Protein AF-A0A5S4FPX0-F1 (afdb_monomer_lite)

Radius of gyration: 24.58 Å; chains: 1; bounding box: 60×54×62 Å

Structure (mmCIF, N/CA/C/O backbone):
data_AF-A0A5S4FPX0-F1
#
_entry.id   AF-A0A5S4FPX0-F1
#
loop_
_atom_site.group_PDB
_atom_site.id
_atom_site.type_symbol
_atom_site.label_atom_id
_atom_site.label_alt_id
_atom_site.label_comp_id
_atom_site.label_asym_id
_atom_site.label_entity_id
_atom_site.label_seq_id
_atom_site.pdbx_PDB_ins_code
_atom_site.Cartn_x
_atom_site.Cartn_y
_atom_site.Cartn_z
_atom_site.occupancy
_atom_site.B_iso_or_equiv
_atom_site.auth_seq_id
_atom_site.auth_comp_id
_atom_site.auth_asym_id
_atom_site.auth_atom_id
_atom_site.pdbx_PDB_model_num
ATOM 1 N N . MET A 1 1 ? 29.415 8.755 0.330 1.00 28.98 1 MET A N 1
ATOM 2 C CA . MET A 1 1 ? 29.577 9.277 1.705 1.00 28.98 1 MET A CA 1
ATOM 3 C C . MET A 1 1 ? 28.921 10.646 1.780 1.00 28.98 1 MET A C 1
ATOM 5 O O . MET A 1 1 ? 29.508 11.614 1.312 1.00 28.98 1 MET A O 1
ATOM 9 N N . GLY A 1 2 ? 27.665 10.694 2.230 1.00 28.16 2 GLY A N 1
ATOM 10 C CA . GLY A 1 2 ? 26.934 11.941 2.477 1.00 28.16 2 GLY A CA 1
ATOM 11 C C . GLY A 1 2 ? 27.213 12.442 3.893 1.00 28.16 2 GLY A C 1
ATOM 12 O O . GLY A 1 2 ? 27.465 11.633 4.784 1.00 28.16 2 GLY A O 1
ATOM 13 N N . ARG A 1 3 ? 27.208 13.761 4.090 1.00 28.09 3 ARG A N 1
ATOM 14 C CA . ARG A 1 3 ? 27.285 14.384 5.418 1.00 28.09 3 ARG A CA 1
ATOM 15 C C . ARG A 1 3 ? 25.864 14.738 5.858 1.00 28.09 3 ARG A C 1
ATOM 17 O O . ARG A 1 3 ? 25.130 15.335 5.077 1.00 28.09 3 ARG A O 1
ATOM 24 N N . ALA A 1 4 ? 25.483 14.342 7.068 1.00 28.05 4 ALA A N 1
ATOM 25 C CA . ALA A 1 4 ? 24.224 14.739 7.691 1.00 28.05 4 ALA A CA 1
ATOM 26 C C . ALA A 1 4 ? 24.454 15.996 8.541 1.00 28.05 4 ALA A C 1
ATOM 28 O O . ALA A 1 4 ? 25.460 16.086 9.245 1.00 28.05 4 ALA A O 1
ATOM 29 N N . PHE A 1 5 ? 23.527 16.949 8.483 1.00 34.28 5 PHE A N 1
ATOM 30 C CA . PHE A 1 5 ? 23.549 18.165 9.295 1.00 34.28 5 PHE A CA 1
ATOM 31 C C . PHE A 1 5 ? 22.240 18.272 10.077 1.00 34.28 5 PHE A C 1
ATOM 33 O O . PHE A 1 5 ? 21.182 17.960 9.541 1.00 34.28 5 PHE A O 1
ATOM 40 N N . HIS A 1 6 ? 22.328 18.720 11.330 1.00 27.70 6 HIS A N 1
ATOM 41 C CA . HIS A 1 6 ? 21.179 19.032 12.177 1.00 27.70 6 HIS A CA 1
ATOM 42 C C . HIS A 1 6 ? 21.100 20.553 12.323 1.00 27.70 6 HIS A C 1
ATOM 44 O O . HIS A 1 6 ? 22.062 21.176 12.780 1.00 27.70 6 HIS A O 1
ATOM 50 N N . SER A 1 7 ? 19.981 21.164 11.938 1.00 29.06 7 SER A N 1
ATOM 51 C CA . SER A 1 7 ? 19.723 22.574 12.228 1.00 29.06 7 SER A CA 1
ATOM 52 C C . SER A 1 7 ? 19.208 22.698 13.660 1.00 29.06 7 SER A C 1
ATOM 54 O O . SER A 1 7 ? 18.078 22.323 13.959 1.00 29.06 7 SER A O 1
ATOM 56 N N . GLY A 1 8 ? 20.050 23.198 14.562 1.00 33.16 8 GLY A N 1
ATOM 57 C CA . GLY A 1 8 ? 19.663 23.464 15.942 1.00 33.16 8 GLY A CA 1
ATOM 58 C C . GLY A 1 8 ? 18.729 24.668 16.046 1.00 33.16 8 GLY A C 1
ATOM 59 O O . GLY A 1 8 ? 19.197 25.801 16.041 1.00 33.16 8 GLY A O 1
ATOM 60 N N . LEU A 1 9 ? 17.434 24.409 16.212 1.00 30.52 9 LEU A N 1
ATOM 61 C CA . LEU A 1 9 ? 16.481 25.284 16.896 1.00 30.52 9 LEU A CA 1
ATOM 62 C C . LEU A 1 9 ? 15.654 24.381 17.820 1.00 30.52 9 LEU A C 1
ATOM 64 O O . LEU A 1 9 ? 14.973 23.468 17.367 1.00 30.52 9 LEU A O 1
ATOM 68 N N . GLY A 1 10 ? 15.833 24.543 19.130 1.00 27.95 10 GLY A N 1
ATOM 69 C CA . GLY A 1 10 ? 15.379 23.572 20.124 1.00 27.95 10 GLY A CA 1
ATOM 70 C C . GLY A 1 10 ? 13.881 23.612 20.427 1.00 27.95 10 GLY A C 1
ATOM 71 O O . GLY A 1 10 ? 13.290 24.679 20.523 1.00 27.95 10 GLY A O 1
ATOM 72 N N . SER A 1 11 ? 13.309 22.447 20.739 1.00 29.47 11 SER A N 1
ATOM 73 C CA . SER A 1 11 ? 12.836 22.160 22.103 1.00 29.47 11 SER A CA 1
ATOM 74 C C . SER A 1 11 ? 12.585 20.655 22.332 1.00 29.47 11 SER A C 1
ATOM 76 O O . SER A 1 11 ? 12.018 19.952 21.507 1.00 29.47 11 SER A O 1
ATOM 78 N N . SER A 1 12 ? 13.061 20.185 23.492 1.00 30.98 12 SER A N 1
ATOM 79 C CA . SER A 1 12 ? 12.776 18.919 24.201 1.00 30.98 12 SER A CA 1
ATOM 80 C C . SER A 1 12 ? 13.052 17.549 23.541 1.00 30.98 12 SER A C 1
ATOM 82 O O . SER A 1 12 ? 12.162 16.850 23.079 1.00 30.98 12 SER A O 1
ATOM 84 N N . ARG A 1 13 ? 14.307 17.106 23.719 1.00 29.73 13 ARG A N 1
ATOM 85 C CA . ARG A 1 13 ? 14.731 15.878 24.436 1.00 29.73 13 ARG A CA 1
ATOM 86 C C . ARG A 1 13 ? 14.066 14.540 24.048 1.00 29.73 13 ARG A C 1
ATOM 88 O O . ARG A 1 13 ? 13.339 13.954 24.845 1.00 29.73 13 ARG A O 1
ATOM 95 N N . TRP A 1 14 ? 14.495 13.973 22.924 1.00 26.22 14 TRP A N 1
ATOM 96 C CA . TRP A 1 14 ? 14.498 12.522 22.700 1.00 26.22 14 TRP A CA 1
ATOM 97 C C . TRP A 1 14 ? 15.904 11.995 23.007 1.00 26.22 14 TRP A C 1
ATOM 99 O O . TRP A 1 14 ? 16.888 12.515 22.488 1.00 26.22 14 TRP A O 1
ATOM 109 N N . ARG A 1 15 ? 16.023 11.048 23.945 1.00 27.27 15 ARG A N 1
ATOM 110 C CA . ARG A 1 15 ? 17.296 10.369 24.226 1.00 27.27 15 ARG A CA 1
ATOM 111 C C . ARG A 1 15 ? 17.418 9.186 23.276 1.00 27.27 15 ARG A C 1
ATOM 113 O O . ARG A 1 15 ? 16.611 8.263 23.347 1.00 27.27 15 ARG A O 1
ATOM 120 N N . ASP A 1 16 ? 18.432 9.240 22.426 1.00 29.11 16 ASP A N 1
ATOM 121 C CA . ASP A 1 16 ? 18.828 8.165 21.527 1.00 29.11 16 ASP A CA 1
ATOM 122 C C . ASP A 1 16 ? 19.247 6.912 22.306 1.00 29.11 16 ASP A C 1
ATOM 124 O O . ASP A 1 16 ? 20.128 6.956 23.165 1.00 29.11 16 ASP A O 1
ATOM 128 N N . HIS A 1 17 ? 18.652 5.774 21.952 1.00 27.89 17 HIS A N 1
ATOM 129 C CA . HIS A 1 17 ? 19.129 4.442 22.324 1.00 27.89 17 HIS A CA 1
ATOM 130 C C . HIS A 1 17 ? 19.527 3.645 21.080 1.00 27.89 17 HIS A C 1
ATOM 132 O O . HIS A 1 17 ? 19.146 2.496 20.943 1.00 27.89 17 HIS A O 1
ATOM 138 N N . HIS A 1 18 ? 20.314 4.233 20.177 1.00 28.97 18 HIS A N 1
ATOM 139 C CA . HIS A 1 18 ? 21.130 3.477 19.221 1.00 28.97 18 HIS A CA 1
ATOM 140 C C . HIS A 1 18 ? 22.412 4.266 18.933 1.00 28.97 18 HIS A C 1
ATOM 142 O O . HIS A 1 18 ? 22.452 5.133 18.064 1.00 28.97 18 HIS A O 1
ATOM 148 N N . ALA A 1 19 ? 23.459 3.986 19.711 1.00 25.20 19 ALA A N 1
ATOM 149 C CA . ALA A 1 19 ? 24.800 4.486 19.447 1.00 25.20 19 ALA A CA 1
ATOM 150 C C . ALA A 1 19 ? 25.334 3.813 18.174 1.00 25.20 19 ALA A C 1
ATOM 152 O O . ALA A 1 19 ? 25.617 2.617 18.170 1.00 25.20 19 ALA A O 1
ATOM 153 N N . TRP A 1 20 ? 25.436 4.574 17.087 1.00 28.50 20 TRP A N 1
ATOM 154 C CA . TRP A 1 20 ? 26.247 4.187 15.937 1.00 28.50 20 TRP A CA 1
ATOM 155 C C . TRP A 1 20 ? 27.715 4.461 16.277 1.00 28.50 20 TRP A C 1
ATOM 157 O O . TRP A 1 20 ? 28.022 5.479 16.894 1.00 28.50 20 TRP A O 1
ATOM 167 N N . ASP A 1 21 ? 28.618 3.555 15.908 1.00 29.00 21 ASP A N 1
ATOM 168 C CA . ASP A 1 21 ? 30.062 3.752 16.049 1.00 29.00 21 ASP A CA 1
ATOM 169 C C . ASP A 1 21 ? 30.517 4.907 15.133 1.00 29.00 21 ASP A C 1
ATOM 171 O O . ASP A 1 21 ? 30.434 4.821 13.906 1.00 29.00 21 ASP A O 1
ATOM 175 N N . LEU A 1 22 ? 30.929 6.021 15.747 1.00 34.78 22 LEU A N 1
ATOM 176 C CA . LEU A 1 22 ? 31.367 7.259 15.088 1.00 34.78 22 LEU A CA 1
ATOM 177 C C . LEU A 1 22 ? 32.899 7.416 15.107 1.00 34.78 22 LEU A C 1
ATOM 179 O O . LEU A 1 22 ? 33.398 8.541 14.979 1.00 34.78 22 LEU A O 1
ATOM 183 N N . SER A 1 23 ? 33.654 6.325 15.277 1.00 25.73 23 SER A N 1
ATOM 184 C CA . SER A 1 23 ? 35.123 6.323 15.253 1.00 25.73 23 SER A CA 1
ATOM 185 C C . SER A 1 23 ? 35.667 6.690 13.858 1.00 25.73 23 SER A C 1
ATOM 187 O O . SER A 1 23 ? 36.027 5.867 13.026 1.00 25.73 23 SER A O 1
ATOM 189 N N . GLY A 1 24 ? 35.679 7.991 13.572 1.00 27.28 24 GLY A N 1
ATOM 190 C CA . GLY A 1 24 ? 36.113 8.565 12.296 1.00 27.28 24 GLY A CA 1
ATOM 191 C C . GLY A 1 24 ? 35.554 9.959 12.000 1.00 27.28 24 GLY A C 1
ATOM 192 O O . GLY A 1 24 ? 35.958 10.581 11.019 1.00 27.28 24 GLY A O 1
ATOM 193 N N . ILE A 1 25 ? 34.640 10.481 12.826 1.00 29.53 25 ILE A N 1
ATOM 194 C CA . ILE A 1 25 ? 34.057 11.816 12.643 1.00 29.53 25 ILE A CA 1
ATOM 195 C C . ILE A 1 25 ? 34.780 12.816 13.545 1.00 29.53 25 ILE A C 1
ATOM 197 O O . ILE A 1 25 ? 34.556 12.860 14.751 1.00 29.53 25 ILE A O 1
ATOM 201 N N . THR A 1 26 ? 35.629 13.660 12.961 1.00 25.58 26 THR A N 1
ATOM 202 C CA . THR A 1 26 ? 36.149 14.857 13.633 1.00 25.58 26 THR A CA 1
ATOM 203 C C . THR A 1 26 ? 35.068 15.947 13.635 1.00 25.58 26 THR A C 1
ATOM 205 O O . THR A 1 26 ? 34.652 16.395 12.561 1.00 25.58 26 THR A O 1
ATOM 208 N N . PRO A 1 27 ? 34.597 16.422 14.803 1.00 27.33 27 PRO A N 1
ATOM 209 C CA . PRO A 1 27 ? 33.636 17.510 14.865 1.00 27.33 27 PRO A CA 1
ATOM 210 C C . PRO A 1 27 ? 34.377 18.843 14.726 1.00 27.33 27 PRO A C 1
ATOM 212 O O . PRO A 1 27 ? 34.909 19.389 15.690 1.00 27.33 27 PRO A O 1
ATOM 215 N N . THR A 1 28 ? 34.428 19.400 13.517 1.00 32.94 28 THR A N 1
ATOM 216 C CA . THR A 1 28 ? 34.927 20.766 13.315 1.00 32.94 28 THR A CA 1
ATOM 217 C C . THR A 1 28 ? 33.789 21.764 13.518 1.00 32.94 28 THR A C 1
ATOM 219 O O . THR A 1 28 ? 32.853 21.823 12.724 1.00 32.94 28 THR A O 1
ATOM 222 N N . ARG A 1 29 ? 33.877 22.575 14.579 1.00 29.72 29 ARG A N 1
ATOM 223 C CA . ARG A 1 29 ? 32.874 23.583 14.985 1.00 29.72 29 ARG A CA 1
ATOM 224 C C . ARG A 1 29 ? 32.898 24.886 14.163 1.00 29.72 29 ARG A C 1
ATOM 226 O O . ARG A 1 29 ? 32.222 25.841 14.530 1.00 29.72 29 ARG A O 1
ATOM 233 N N . ARG A 1 30 ? 33.684 24.961 13.085 1.00 28.47 30 ARG A N 1
ATOM 234 C CA . ARG A 1 30 ? 33.777 26.142 12.214 1.00 28.47 30 ARG A CA 1
ATOM 235 C C . ARG A 1 30 ? 33.503 25.746 10.769 1.00 28.47 30 ARG A C 1
ATOM 237 O O . ARG A 1 30 ? 34.196 24.894 10.222 1.00 28.47 30 ARG A O 1
ATOM 244 N N . VAL A 1 31 ? 32.496 26.385 10.180 1.00 35.06 31 VAL A N 1
ATOM 245 C CA . VAL A 1 31 ? 32.273 26.423 8.731 1.00 35.06 31 VAL A CA 1
ATOM 246 C C . VAL A 1 31 ? 33.523 27.066 8.111 1.00 35.06 31 VAL A C 1
ATOM 248 O O . VAL A 1 31 ? 33.845 28.194 8.494 1.00 35.06 31 VAL A O 1
ATOM 251 N N . PRO A 1 32 ? 34.275 26.390 7.223 1.00 29.61 32 PRO A N 1
ATOM 252 C CA . PRO A 1 32 ? 35.298 27.074 6.445 1.00 29.61 32 PRO A CA 1
ATOM 253 C C . PRO A 1 32 ? 34.592 28.100 5.547 1.00 29.61 32 PRO A C 1
ATOM 255 O O . PRO A 1 32 ? 33.517 27.783 5.027 1.00 29.61 32 PRO A O 1
ATOM 258 N N . PRO A 1 33 ? 35.142 29.311 5.352 1.00 28.95 33 PRO A N 1
ATOM 259 C CA . PRO A 1 33 ? 34.566 30.256 4.406 1.00 28.95 33 PRO A CA 1
ATOM 260 C C . PRO A 1 33 ? 34.437 29.572 3.040 1.00 28.95 33 PRO A C 1
ATOM 262 O O . PRO A 1 33 ? 35.361 28.885 2.601 1.00 28.95 33 PRO A O 1
ATOM 265 N N . LEU A 1 34 ? 33.265 29.715 2.414 1.00 41.97 34 LEU A N 1
ATOM 266 C CA . LEU A 1 34 ? 32.966 29.212 1.074 1.00 41.97 34 LEU A CA 1
ATOM 267 C C . LEU A 1 34 ? 33.940 29.855 0.077 1.00 41.97 34 LEU A C 1
ATOM 269 O O . LEU A 1 34 ? 33.683 30.925 -0.466 1.00 41.97 34 LEU A O 1
ATOM 273 N N . GLY A 1 35 ? 35.089 29.212 -0.125 1.00 32.94 35 GLY A N 1
ATOM 274 C CA . GLY A 1 35 ? 35.969 29.491 -1.247 1.00 32.94 35 GLY A CA 1
ATOM 275 C C . GLY A 1 35 ? 35.250 29.144 -2.547 1.00 32.94 35 GLY A C 1
ATOM 276 O O . GLY A 1 35 ? 34.456 28.204 -2.581 1.00 32.94 35 GLY A O 1
ATOM 277 N N . GLN A 1 36 ? 35.523 29.922 -3.594 1.00 33.03 36 GLN A N 1
ATOM 278 C CA . GLN A 1 36 ? 35.038 29.743 -4.964 1.00 33.03 36 GLN A CA 1
ATOM 279 C C . GLN A 1 36 ? 35.368 28.344 -5.510 1.00 33.03 36 GLN A C 1
ATOM 281 O O . GLN A 1 36 ? 36.321 28.143 -6.255 1.00 33.03 36 GLN A O 1
ATOM 286 N N . HIS A 1 37 ? 34.551 27.363 -5.158 1.00 35.75 37 HIS A N 1
ATOM 287 C CA . HIS A 1 37 ? 34.430 26.112 -5.877 1.00 35.75 37 HIS A CA 1
ATOM 288 C C . HIS A 1 37 ? 32.943 25.877 -6.119 1.00 35.75 37 HIS A C 1
ATOM 290 O O . HIS A 1 37 ? 32.159 25.752 -5.179 1.00 35.75 37 HIS A O 1
ATOM 296 N N . ASP A 1 38 ? 32.581 25.868 -7.399 1.00 36.84 38 ASP A N 1
ATOM 297 C CA . ASP A 1 38 ? 31.234 25.749 -7.962 1.00 36.84 38 ASP A CA 1
ATOM 298 C C . ASP A 1 38 ? 30.659 24.329 -7.751 1.00 36.84 38 ASP A C 1
ATOM 300 O O . ASP A 1 38 ? 30.342 23.599 -8.688 1.00 36.84 38 ASP A O 1
ATOM 304 N N . TYR A 1 39 ? 30.592 23.872 -6.498 1.00 42.75 39 TYR A N 1
ATOM 305 C CA . TYR A 1 39 ? 29.938 22.616 -6.149 1.00 42.75 39 TYR A CA 1
ATOM 306 C C . TYR A 1 39 ? 28.427 22.853 -6.092 1.00 42.75 39 TYR A C 1
ATOM 308 O O . TYR A 1 39 ? 27.882 23.274 -5.069 1.00 42.75 39 TYR A O 1
ATOM 316 N N . ARG A 1 40 ? 27.732 22.566 -7.197 1.00 54.41 40 ARG A N 1
ATOM 317 C CA . ARG A 1 40 ? 26.267 22.476 -7.221 1.00 54.41 40 ARG A CA 1
ATOM 318 C C . ARG A 1 40 ? 25.830 21.227 -6.453 1.00 54.41 40 ARG A C 1
ATOM 320 O O . ARG A 1 40 ? 25.758 20.141 -7.014 1.00 54.41 40 ARG A O 1
ATOM 327 N N . TYR A 1 41 ? 25.574 21.368 -5.157 1.00 58.34 41 TYR A N 1
ATOM 328 C CA . TYR A 1 41 ? 24.933 20.313 -4.373 1.00 58.34 41 TYR A CA 1
ATOM 329 C C . TYR A 1 41 ? 23.435 20.277 -4.669 1.00 58.34 41 TYR A C 1
ATOM 331 O O . TYR A 1 41 ? 22.791 21.323 -4.741 1.00 58.34 41 TYR A O 1
ATOM 339 N N . CYS A 1 42 ? 22.870 19.076 -4.774 1.00 63.84 42 CYS A N 1
ATOM 3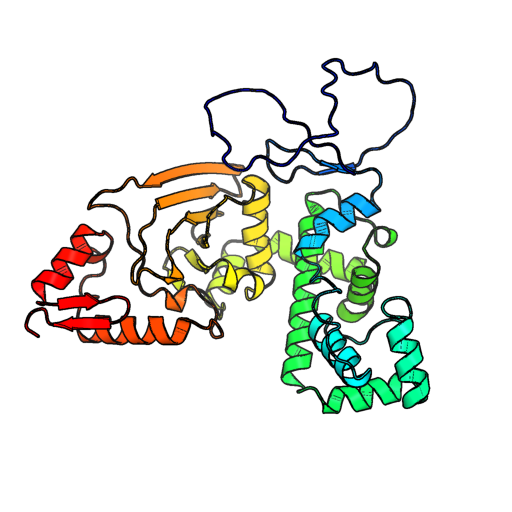40 C CA . CYS A 1 42 ? 21.440 18.894 -5.019 1.00 63.84 42 CYS A CA 1
ATOM 341 C C . CYS A 1 42 ? 20.753 18.500 -3.700 1.00 63.84 42 CYS A C 1
ATOM 343 O O . CYS A 1 42 ? 20.911 17.354 -3.273 1.00 63.84 42 CYS A O 1
ATOM 345 N N . PRO A 1 43 ? 20.053 19.415 -3.002 1.00 67.69 43 PRO A N 1
ATOM 346 C CA . PRO A 1 43 ? 19.470 19.127 -1.695 1.00 67.69 43 PRO A CA 1
ATOM 347 C C . PRO A 1 43 ? 18.192 18.283 -1.800 1.00 67.69 43 PRO A C 1
ATOM 349 O O . PRO A 1 43 ? 17.406 18.433 -2.734 1.00 67.69 43 PRO A O 1
ATOM 352 N N . VAL A 1 44 ? 17.955 17.427 -0.805 1.00 65.25 44 VAL A N 1
ATOM 353 C CA . VAL A 1 44 ? 16.686 16.711 -0.588 1.00 65.25 44 VAL A CA 1
ATOM 354 C C . VAL A 1 44 ? 16.329 16.798 0.886 1.00 65.25 44 VAL A C 1
ATOM 356 O O . VAL A 1 44 ? 17.135 16.417 1.732 1.00 65.25 44 VAL A O 1
ATOM 359 N N . SER A 1 45 ? 15.114 17.240 1.197 1.00 64.44 45 SER A N 1
ATOM 360 C CA . SER A 1 45 ? 14.589 17.229 2.563 1.00 64.44 45 SER A CA 1
ATOM 361 C C . SER A 1 45 ? 13.560 16.099 2.708 1.00 64.44 45 SER A C 1
ATOM 363 O O . SER A 1 45 ? 12.467 16.194 2.147 1.00 64.44 45 SER A O 1
ATOM 365 N N . PRO A 1 46 ? 13.900 14.972 3.366 1.00 58.72 46 PRO A N 1
ATOM 366 C CA . PRO A 1 46 ? 12.957 13.874 3.605 1.00 58.72 46 PRO A CA 1
ATOM 367 C C . PRO A 1 46 ? 11.929 14.198 4.704 1.00 58.72 46 PRO A C 1
ATOM 369 O O . PRO A 1 46 ? 10.892 13.542 4.779 1.00 58.72 46 PRO A O 1
ATOM 372 N N . CYS A 1 47 ? 12.247 15.158 5.573 1.00 54.66 47 CYS A N 1
ATOM 373 C CA . CYS A 1 47 ? 11.417 15.690 6.645 1.00 54.66 47 CYS A CA 1
ATOM 374 C C . CYS A 1 47 ? 11.928 17.100 7.007 1.00 54.66 47 CYS A C 1
ATOM 376 O O . CYS A 1 47 ? 13.096 17.392 6.728 1.00 54.66 47 CYS A O 1
ATOM 378 N N . PRO A 1 48 ? 11.105 17.956 7.644 1.00 58.34 48 PRO A N 1
ATOM 379 C CA . PRO A 1 48 ? 11.432 19.369 7.876 1.00 58.34 48 PRO A CA 1
ATOM 380 C C . PRO A 1 48 ? 12.777 19.643 8.572 1.00 58.34 48 PRO A C 1
ATOM 382 O O . PRO A 1 48 ? 13.345 20.716 8.397 1.00 58.34 48 PRO A O 1
ATOM 385 N N . GLU A 1 49 ? 13.302 18.683 9.336 1.00 60.72 49 GLU A N 1
ATOM 386 C CA . GLU A 1 49 ? 14.500 18.850 10.172 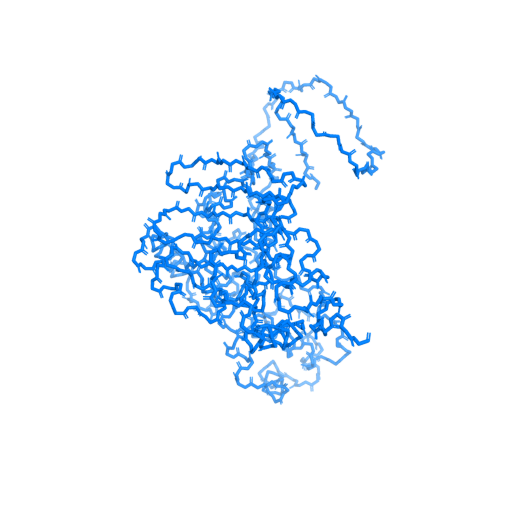1.00 60.72 49 GLU A CA 1
ATOM 387 C C . GLU A 1 49 ? 15.783 18.263 9.562 1.00 60.72 49 GLU A C 1
ATOM 389 O O . GLU A 1 49 ? 16.868 18.424 10.122 1.00 60.72 49 GLU A O 1
ATOM 394 N N . VAL A 1 50 ? 15.688 17.583 8.414 1.00 68.81 50 VAL A N 1
ATOM 395 C CA . VAL A 1 50 ? 16.830 16.920 7.770 1.00 68.81 50 VAL A CA 1
ATOM 396 C C . VAL A 1 50 ? 16.970 17.406 6.332 1.00 68.81 50 VAL A C 1
ATOM 398 O O . VAL A 1 50 ? 15.999 17.470 5.578 1.00 68.81 50 VAL A O 1
ATOM 401 N N . ILE A 1 51 ? 18.207 17.710 5.929 1.00 74.19 51 ILE A N 1
ATOM 402 C CA . ILE A 1 51 ? 18.576 17.992 4.538 1.00 74.19 51 ILE A CA 1
ATOM 403 C C . ILE A 1 51 ? 19.752 17.091 4.161 1.00 74.19 51 ILE A C 1
ATOM 405 O O . ILE A 1 51 ? 20.820 17.143 4.772 1.00 74.19 51 ILE A O 1
ATOM 409 N N . TYR A 1 52 ? 19.566 16.276 3.127 1.00 76.19 52 TYR A N 1
ATOM 410 C CA . TYR A 1 52 ? 20.639 15.536 2.476 1.00 76.19 52 TYR A CA 1
ATOM 411 C C . TYR A 1 52 ? 21.211 16.354 1.323 1.00 76.19 52 TYR A C 1
ATOM 413 O O . TYR A 1 52 ? 20.463 16.867 0.494 1.00 76.19 52 TYR A O 1
ATOM 421 N N . LEU A 1 53 ? 22.539 16.433 1.249 1.00 79.44 53 LEU A N 1
ATOM 422 C CA . LEU A 1 53 ? 23.263 17.045 0.136 1.00 79.44 53 LEU A CA 1
ATOM 423 C C . LEU A 1 53 ? 23.927 15.953 -0.703 1.00 79.44 53 LEU A C 1
ATOM 425 O O . LEU A 1 53 ? 24.722 15.159 -0.189 1.00 79.44 53 LEU A O 1
ATOM 429 N N . PHE A 1 54 ? 23.609 15.923 -1.995 1.00 80.12 54 PHE A N 1
ATOM 430 C CA . PHE A 1 54 ? 24.181 14.974 -2.947 1.00 80.12 54 PHE A CA 1
ATOM 431 C C . PHE A 1 54 ? 25.259 15.630 -3.804 1.00 80.12 54 PHE A C 1
ATOM 433 O O . PHE A 1 54 ? 25.180 16.819 -4.108 1.00 80.12 54 PHE A O 1
ATOM 440 N N . LYS A 1 55 ? 26.273 14.834 -4.168 1.00 78.00 55 LYS A N 1
ATOM 441 C CA . LYS A 1 55 ? 27.414 15.272 -4.987 1.00 78.00 55 LYS A CA 1
ATOM 442 C C . LYS A 1 55 ? 27.028 15.570 -6.436 1.00 78.00 55 LYS A C 1
ATOM 444 O O . LYS A 1 55 ? 27.659 16.411 -7.059 1.00 78.00 55 LYS A O 1
ATOM 449 N N . ASP A 1 56 ? 26.034 14.854 -6.949 1.00 79.81 56 ASP A N 1
ATOM 450 C CA . ASP A 1 56 ? 25.529 14.959 -8.311 1.00 79.81 56 ASP A CA 1
ATOM 451 C C . ASP A 1 56 ? 24.052 14.522 -8.362 1.00 79.81 56 ASP A C 1
ATOM 453 O O . ASP A 1 56 ? 23.517 13.924 -7.415 1.00 79.81 56 ASP A O 1
ATOM 457 N N . ASP A 1 57 ? 23.384 14.833 -9.476 1.00 76.75 57 ASP A N 1
ATOM 458 C CA . ASP A 1 57 ? 21.972 14.509 -9.697 1.00 76.75 57 ASP A CA 1
ATOM 459 C C . ASP A 1 57 ? 21.707 13.002 -9.779 1.00 76.75 57 ASP A C 1
ATOM 461 O O . ASP A 1 57 ? 20.612 12.560 -9.421 1.00 76.75 57 ASP A O 1
ATOM 465 N N . GLN A 1 58 ? 22.692 12.197 -10.190 1.00 77.94 58 GLN A N 1
ATOM 466 C CA . GLN A 1 58 ? 22.542 10.745 -10.267 1.00 77.94 58 GLN A CA 1
ATOM 467 C C . GLN A 1 58 ? 22.446 10.144 -8.862 1.00 77.94 58 GLN A C 1
ATOM 469 O O . GLN A 1 58 ? 21.529 9.376 -8.585 1.00 77.94 58 GLN A O 1
ATOM 474 N N . ALA A 1 59 ? 23.329 10.549 -7.947 1.00 78.62 59 ALA A N 1
ATOM 475 C CA . ALA A 1 59 ? 23.342 10.106 -6.560 1.00 78.62 59 ALA A CA 1
ATOM 476 C C . ALA A 1 59 ? 22.075 10.541 -5.812 1.00 78.62 59 ALA A C 1
ATOM 478 O O . ALA A 1 59 ? 21.527 9.768 -5.021 1.00 78.62 59 ALA A O 1
ATOM 479 N N . ARG A 1 60 ? 21.584 11.760 -6.083 1.00 82.12 60 ARG A N 1
ATOM 480 C CA . ARG A 1 60 ? 20.298 12.243 -5.559 1.00 82.12 60 ARG A CA 1
ATOM 481 C C . ARG A 1 60 ? 19.149 11.356 -6.030 1.00 82.12 60 ARG A C 1
ATOM 483 O O . ARG A 1 60 ? 18.362 10.863 -5.222 1.00 82.12 60 ARG A O 1
ATOM 490 N N . THR A 1 61 ? 19.058 11.165 -7.339 1.00 79.12 61 THR A N 1
ATOM 491 C CA . THR A 1 61 ? 17.979 10.421 -7.991 1.00 79.12 61 THR A CA 1
ATOM 492 C C . THR A 1 61 ? 17.990 8.951 -7.555 1.00 79.12 61 THR A C 1
ATOM 494 O O . THR A 1 61 ? 16.954 8.394 -7.190 1.00 79.12 61 THR A O 1
ATOM 497 N N . ASP A 1 62 ? 19.171 8.338 -7.462 1.00 80.19 62 ASP A N 1
ATOM 498 C CA . ASP A 1 62 ? 19.352 6.982 -6.938 1.00 80.19 62 ASP A CA 1
ATOM 499 C C . ASP A 1 62 ? 18.864 6.848 -5.487 1.00 80.19 62 ASP A C 1
ATOM 501 O O . ASP A 1 62 ? 18.221 5.851 -5.145 1.00 80.19 62 ASP A O 1
ATOM 505 N N . PHE A 1 63 ? 19.124 7.846 -4.634 1.00 80.12 63 PHE A N 1
ATOM 506 C CA . PHE A 1 63 ? 18.653 7.858 -3.250 1.00 80.12 63 PHE A CA 1
ATOM 507 C C . PHE A 1 63 ? 17.126 7.960 -3.156 1.00 80.12 63 PHE A C 1
ATOM 509 O O . PHE A 1 63 ? 16.504 7.136 -2.481 1.00 80.12 63 PHE A O 1
ATOM 516 N N . ILE A 1 64 ? 16.514 8.919 -3.863 1.00 77.62 64 ILE A N 1
ATOM 517 C CA . ILE A 1 64 ? 15.055 9.134 -3.868 1.00 77.62 64 ILE A CA 1
ATOM 518 C C . ILE A 1 64 ? 14.329 7.871 -4.345 1.00 77.62 64 ILE A C 1
ATOM 520 O O . ILE A 1 64 ? 13.331 7.437 -3.760 1.00 77.62 64 ILE A O 1
ATOM 524 N N . HIS A 1 65 ? 14.857 7.232 -5.388 1.00 77.88 65 HIS A N 1
ATOM 525 C CA . HIS A 1 65 ? 14.243 6.052 -5.980 1.00 77.88 65 HIS A CA 1
ATOM 526 C C . HIS A 1 65 ? 14.569 4.746 -5.276 1.00 77.88 65 HIS A C 1
ATOM 528 O O . HIS A 1 65 ? 13.931 3.737 -5.586 1.00 77.88 65 HIS A O 1
ATOM 534 N N . ARG A 1 66 ? 15.507 4.727 -4.322 1.00 76.56 66 ARG A N 1
ATOM 535 C CA . ARG A 1 66 ? 15.906 3.498 -3.626 1.00 76.56 66 ARG A CA 1
ATOM 536 C C . ARG A 1 66 ? 14.713 2.772 -3.010 1.00 76.56 66 ARG A C 1
ATOM 538 O O . ARG A 1 66 ? 14.625 1.561 -3.134 1.00 76.56 66 ARG A O 1
ATOM 545 N N . LYS A 1 67 ? 13.751 3.499 -2.432 1.00 67.62 67 LYS A N 1
ATOM 546 C CA . LYS A 1 67 ? 12.528 2.908 -1.854 1.00 67.62 67 LYS A CA 1
ATOM 547 C C . LYS A 1 67 ? 11.640 2.211 -2.898 1.00 67.62 67 LYS A C 1
ATOM 549 O O . LYS A 1 67 ? 10.965 1.239 -2.581 1.00 67.62 67 LYS A O 1
ATOM 554 N N . TYR A 1 68 ? 11.646 2.695 -4.138 1.00 66.62 68 TYR A N 1
ATOM 555 C CA . TYR A 1 68 ? 10.863 2.150 -5.258 1.00 66.62 68 TYR A CA 1
ATOM 556 C C . TYR A 1 68 ? 11.683 1.186 -6.136 1.00 66.62 68 TYR A C 1
ATOM 558 O O . TYR A 1 68 ? 11.179 0.565 -7.082 1.00 66.62 68 TYR A O 1
ATOM 566 N N . ARG A 1 69 ? 12.965 1.020 -5.804 1.00 66.06 69 ARG A N 1
ATOM 567 C CA . ARG A 1 69 ? 13.850 -0.010 -6.324 1.00 66.06 69 ARG A CA 1
ATOM 568 C C . ARG A 1 69 ? 13.744 -1.208 -5.386 1.00 66.06 69 ARG A C 1
ATOM 570 O O . ARG A 1 69 ? 14.255 -1.181 -4.276 1.00 66.06 69 ARG A O 1
ATOM 577 N N . LYS A 1 70 ? 13.100 -2.288 -5.832 1.00 57.66 70 LYS A N 1
ATOM 578 C CA . LYS A 1 70 ? 13.395 -3.582 -5.211 1.00 57.66 70 LYS A CA 1
ATOM 579 C C . LYS A 1 70 ? 14.856 -3.904 -5.519 1.00 57.66 70 LYS A C 1
ATOM 581 O O . LYS A 1 70 ? 15.260 -3.830 -6.682 1.00 57.66 70 LYS A O 1
ATOM 586 N N . ASP A 1 71 ? 15.635 -4.146 -4.470 1.00 48.56 71 ASP A N 1
ATOM 587 C CA . ASP A 1 71 ? 17.071 -4.378 -4.574 1.00 48.56 71 ASP A CA 1
ATOM 588 C C . ASP A 1 71 ? 17.349 -5.575 -5.493 1.00 48.56 71 ASP A C 1
ATOM 590 O O . ASP A 1 71 ? 16.804 -6.662 -5.319 1.00 48.56 71 ASP A O 1
ATOM 594 N N . LEU A 1 72 ? 18.211 -5.354 -6.488 1.00 49.78 72 LEU A N 1
ATOM 595 C CA . LEU A 1 72 ? 18.634 -6.337 -7.498 1.00 49.78 72 LEU A CA 1
ATOM 596 C C . LEU A 1 72 ? 19.412 -7.527 -6.906 1.00 49.78 72 LEU A C 1
ATOM 598 O O . LEU A 1 72 ? 19.719 -8.474 -7.633 1.00 49.78 72 LEU A O 1
ATOM 602 N N . SER A 1 73 ? 19.793 -7.429 -5.631 1.00 43.81 73 SER A N 1
ATOM 603 C CA . SER A 1 73 ? 20.723 -8.310 -4.928 1.00 43.81 73 SER A CA 1
ATOM 604 C C . SER A 1 73 ? 20.046 -9.461 -4.184 1.00 43.81 73 SER A C 1
ATOM 606 O O . SER A 1 73 ? 20.688 -10.482 -3.967 1.00 43.81 73 SER A O 1
ATOM 608 N N . ALA A 1 74 ? 18.767 -9.343 -3.813 1.00 43.62 74 ALA A N 1
ATOM 609 C CA . ALA A 1 74 ? 18.112 -10.338 -2.954 1.00 43.62 74 ALA A CA 1
ATOM 610 C C . ALA A 1 74 ? 17.621 -11.598 -3.697 1.00 43.62 74 ALA A C 1
ATOM 612 O O . ALA A 1 74 ? 17.273 -12.586 -3.059 1.00 43.62 74 ALA A O 1
ATOM 613 N N . GLU A 1 75 ? 17.592 -11.584 -5.031 1.00 49.66 75 GLU A N 1
ATOM 614 C CA . GLU A 1 75 ? 16.907 -12.610 -5.838 1.00 49.66 75 GLU A CA 1
ATOM 615 C C . GLU A 1 75 ? 17.848 -13.467 -6.698 1.00 49.66 75 GLU A C 1
ATOM 617 O O . GLU A 1 75 ? 17.396 -14.331 -7.445 1.00 49.66 75 GLU A O 1
ATOM 622 N N . ASP A 1 76 ? 19.164 -13.272 -6.587 1.00 52.78 76 ASP A N 1
ATOM 623 C CA . ASP A 1 76 ? 20.163 -14.005 -7.379 1.00 52.78 76 ASP A CA 1
ATOM 624 C C . ASP A 1 76 ? 20.582 -15.340 -6.723 1.00 52.78 76 ASP A C 1
ATOM 626 O O . ASP A 1 76 ? 21.742 -15.731 -6.771 1.00 52.78 76 ASP A O 1
ATOM 630 N N . GLN A 1 77 ? 19.642 -16.034 -6.067 1.00 51.81 77 GLN A N 1
ATOM 631 C CA . GLN A 1 77 ? 19.911 -17.300 -5.358 1.00 51.81 77 GLN A CA 1
ATOM 632 C C . GLN A 1 77 ? 19.711 -18.557 -6.225 1.00 51.81 77 GLN A C 1
ATOM 634 O O . GLN A 1 77 ? 19.972 -19.670 -5.774 1.00 51.81 77 GLN A O 1
ATOM 639 N N . GLY A 1 78 ? 19.238 -18.413 -7.467 1.00 56.22 78 GLY A N 1
ATOM 640 C CA . GLY A 1 78 ? 19.113 -19.539 -8.394 1.00 56.22 78 GLY A CA 1
ATOM 641 C C . GLY A 1 78 ? 20.465 -19.911 -9.001 1.00 56.22 78 GLY A C 1
ATOM 642 O O . GLY A 1 78 ? 21.113 -19.057 -9.597 1.00 56.22 78 GLY A O 1
ATOM 643 N N . VAL A 1 79 ? 20.873 -21.179 -8.904 1.00 67.12 79 VAL A N 1
ATOM 644 C CA . VAL A 1 79 ? 22.094 -21.679 -9.572 1.00 67.12 79 VAL A CA 1
ATOM 645 C C . VAL A 1 79 ? 21.909 -21.719 -11.100 1.00 67.12 79 VAL A C 1
ATOM 647 O O . VAL A 1 79 ? 22.850 -21.475 -11.849 1.00 67.12 79 VAL A O 1
ATOM 650 N N . ASP A 1 80 ? 20.681 -21.963 -11.572 1.00 88.12 80 ASP A N 1
ATOM 651 C CA . ASP A 1 80 ? 20.344 -22.071 -12.997 1.00 88.12 80 ASP A CA 1
ATOM 652 C C . ASP A 1 80 ? 20.054 -20.695 -13.650 1.00 88.12 80 ASP A C 1
ATOM 654 O O . ASP A 1 80 ? 19.152 -19.974 -13.194 1.00 88.12 80 ASP A O 1
ATOM 658 N N . PRO A 1 81 ? 20.745 -20.333 -14.756 1.00 90.50 81 PRO A N 1
ATOM 659 C CA . PRO A 1 81 ? 20.461 -19.136 -15.548 1.00 90.50 81 PRO A CA 1
ATOM 660 C C . PRO A 1 81 ? 18.986 -18.959 -15.939 1.00 90.50 81 PRO A C 1
ATOM 662 O O . PRO A 1 81 ? 18.498 -17.825 -15.964 1.00 90.50 81 PRO A O 1
ATOM 665 N N . LEU A 1 82 ? 18.249 -20.041 -16.219 1.00 92.12 82 LEU A N 1
ATOM 666 C CA . LEU A 1 82 ? 16.844 -19.932 -16.624 1.00 92.12 82 LEU A CA 1
ATOM 667 C C . LEU A 1 82 ? 15.945 -19.472 -15.467 1.00 92.12 82 LEU A C 1
ATOM 669 O O . LEU A 1 82 ? 15.112 -18.579 -15.644 1.00 92.12 82 LEU A O 1
ATOM 673 N N . HIS A 1 83 ? 16.158 -20.013 -14.266 1.00 90.56 83 HIS A N 1
ATOM 674 C CA . HIS A 1 83 ? 15.458 -19.583 -13.052 1.00 90.56 83 HIS A CA 1
ATOM 675 C C . HIS A 1 83 ? 15.811 -18.140 -12.668 1.00 90.56 83 HIS A C 1
ATOM 677 O O . HIS A 1 83 ? 14.925 -17.366 -12.300 1.00 90.56 83 HIS A O 1
ATOM 683 N N . ARG A 1 84 ? 17.079 -17.734 -12.826 1.00 90.06 84 ARG A N 1
ATOM 684 C CA . ARG A 1 84 ? 17.507 -16.337 -12.622 1.00 90.06 84 ARG A CA 1
ATOM 685 C C . ARG A 1 84 ? 16.803 -15.381 -13.591 1.00 90.06 84 ARG A C 1
ATOM 687 O O . ARG A 1 84 ? 16.357 -14.306 -13.184 1.00 90.06 84 ARG A O 1
ATOM 694 N N . LEU A 1 85 ? 16.642 -15.776 -14.859 1.00 92.88 85 LEU A N 1
ATOM 695 C CA . LEU A 1 85 ? 15.872 -15.011 -15.846 1.00 92.88 85 LEU A CA 1
ATOM 696 C C . LEU A 1 85 ? 14.390 -14.913 -15.459 1.00 92.88 85 LEU A C 1
ATOM 698 O O . LEU A 1 85 ? 13.819 -13.822 -15.503 1.00 92.88 85 LEU A O 1
ATOM 702 N N . ALA A 1 86 ? 13.780 -16.028 -15.052 1.00 92.25 86 ALA A N 1
ATOM 703 C CA . ALA A 1 86 ? 12.390 -16.068 -14.610 1.00 92.25 86 ALA A CA 1
ATOM 704 C C . ALA A 1 86 ? 12.150 -15.164 -13.385 1.00 92.25 86 ALA A C 1
ATOM 706 O O . ALA A 1 86 ? 11.212 -14.363 -13.385 1.00 92.25 86 ALA A O 1
ATOM 707 N N . SER A 1 87 ? 13.049 -15.202 -12.395 1.00 90.44 87 SER A N 1
ATOM 708 C CA . SER A 1 87 ? 13.013 -14.314 -11.226 1.00 90.44 87 SER A CA 1
ATOM 709 C C . SER A 1 87 ? 13.128 -12.843 -11.628 1.00 90.44 87 SER A C 1
ATOM 711 O O . SER A 1 87 ? 12.303 -12.022 -11.229 1.00 90.44 87 SER A O 1
ATOM 713 N N . HIS A 1 88 ? 14.077 -12.500 -12.508 1.00 91.38 88 HIS A N 1
ATOM 714 C CA . HIS A 1 88 ? 14.194 -11.134 -13.025 1.00 91.38 88 HIS A CA 1
ATOM 715 C C . HIS A 1 88 ? 12.892 -10.667 -13.694 1.00 91.38 88 HIS A C 1
ATOM 717 O O . HIS A 1 88 ? 12.439 -9.543 -13.472 1.00 91.38 88 HIS A O 1
ATOM 723 N N . MET A 1 89 ? 12.260 -11.528 -14.494 1.00 93.06 89 MET A N 1
ATOM 724 C CA . MET A 1 89 ? 10.997 -11.215 -15.159 1.00 93.06 89 MET A CA 1
ATOM 725 C C . MET A 1 89 ? 9.835 -11.022 -14.173 1.00 93.06 89 MET A C 1
ATOM 727 O O . MET A 1 89 ? 8.991 -10.159 -14.420 1.00 93.06 89 MET A O 1
ATOM 731 N N . LEU A 1 90 ? 9.799 -11.748 -13.052 1.00 91.94 90 LEU A N 1
ATOM 732 C CA . LEU A 1 90 ? 8.814 -11.542 -11.980 1.00 91.94 90 LEU A CA 1
ATOM 733 C C . LEU A 1 90 ? 9.042 -10.244 -11.193 1.00 91.94 90 LEU A C 1
ATOM 735 O O . LEU A 1 90 ? 8.089 -9.645 -10.690 1.00 91.94 90 LEU A O 1
ATOM 739 N N . THR A 1 91 ? 10.278 -9.764 -11.139 1.00 89.31 91 THR A N 1
ATOM 740 C CA . THR A 1 91 ? 10.625 -8.548 -10.391 1.00 89.31 91 THR A CA 1
ATOM 741 C C . THR A 1 91 ? 10.481 -7.287 -11.218 1.00 89.31 91 THR A C 1
ATOM 743 O O . THR A 1 91 ? 9.921 -6.291 -10.749 1.00 89.31 91 THR A O 1
ATOM 746 N N . PHE A 1 92 ? 10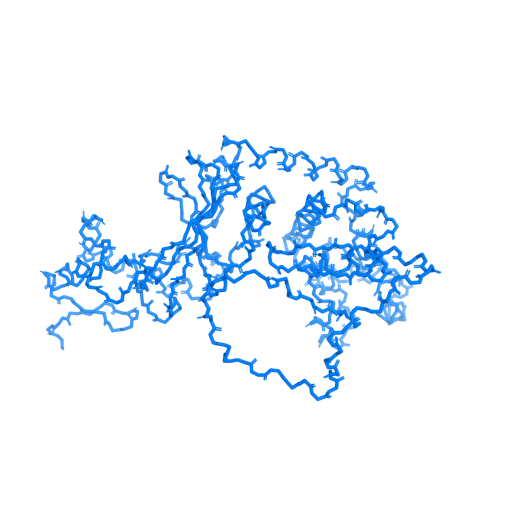.918 -7.332 -12.475 1.00 91.00 92 PHE A N 1
ATOM 747 C CA . PHE A 1 92 ? 10.831 -6.201 -13.392 1.00 91.00 92 PHE A CA 1
ATOM 748 C C . PHE A 1 92 ? 9.575 -6.232 -14.256 1.00 91.00 92 PHE A C 1
ATOM 750 O O . PHE A 1 92 ? 9.239 -5.218 -14.851 1.00 91.00 92 PHE A O 1
ATOM 757 N N . GLY A 1 93 ? 8.852 -7.349 -14.363 1.00 93.31 93 GLY A N 1
ATOM 758 C CA . GLY A 1 93 ? 7.688 -7.450 -15.254 1.00 93.31 93 GLY A CA 1
ATOM 759 C C . GLY A 1 93 ? 8.038 -7.315 -16.744 1.00 93.31 93 GLY A C 1
ATOM 760 O O . GLY A 1 93 ? 7.174 -7.007 -17.574 1.00 93.31 93 GLY A O 1
ATOM 761 N N . ARG A 1 94 ? 9.321 -7.494 -17.075 1.00 93.81 94 ARG A N 1
ATOM 762 C CA . ARG A 1 94 ? 9.917 -7.457 -18.414 1.00 93.81 94 ARG A CA 1
ATOM 763 C C . ARG A 1 94 ? 11.242 -8.241 -18.413 1.00 93.81 94 ARG A C 1
ATOM 765 O O . ARG A 1 94 ? 11.819 -8.426 -17.344 1.00 93.81 94 ARG A O 1
ATOM 772 N N . PRO A 1 95 ? 11.749 -8.661 -19.580 1.00 92.50 95 PRO A N 1
ATOM 773 C CA . PRO A 1 95 ? 13.100 -9.209 -19.694 1.00 92.50 95 PRO A CA 1
ATOM 774 C C . PRO A 1 95 ? 14.195 -8.173 -19.356 1.00 92.50 95 PRO A C 1
ATOM 776 O O . PRO A 1 95 ? 13.961 -6.964 -19.522 1.00 92.50 95 PRO A O 1
ATOM 779 N N . PRO A 1 96 ? 15.390 -8.631 -18.933 1.00 92.00 96 PRO A N 1
ATOM 780 C CA . PRO A 1 96 ? 16.538 -7.761 -18.704 1.00 92.00 96 PRO A CA 1
ATOM 781 C C . PRO A 1 96 ? 17.052 -7.172 -20.019 1.00 92.00 96 PRO A C 1
ATOM 783 O O . PRO A 1 96 ? 17.001 -7.805 -21.076 1.00 92.00 96 PRO A O 1
ATOM 786 N N . ARG A 1 97 ? 17.603 -5.963 -19.949 1.00 89.00 97 ARG A N 1
ATOM 787 C CA . ARG A 1 97 ? 18.452 -5.409 -21.003 1.00 89.00 97 ARG A CA 1
ATOM 788 C C . ARG A 1 97 ? 19.869 -5.968 -20.909 1.00 89.00 97 ARG A C 1
ATOM 790 O O . ARG A 1 97 ? 20.317 -6.271 -19.803 1.00 89.00 97 ARG A O 1
ATOM 797 N N . PRO A 1 98 ? 20.622 -5.979 -22.024 1.00 85.38 98 PRO A N 1
ATOM 798 C CA . PRO A 1 98 ? 22.017 -6.411 -22.013 1.00 85.38 98 PRO A CA 1
ATOM 799 C C . PRO A 1 98 ? 22.882 -5.700 -20.967 1.00 85.38 98 PRO A C 1
ATOM 801 O O . PRO A 1 98 ? 23.688 -6.330 -20.296 1.00 85.38 98 PRO A O 1
ATOM 804 N N . SER A 1 99 ? 22.650 -4.402 -20.759 1.00 84.56 99 SER A N 1
ATOM 805 C CA . SER A 1 99 ? 23.387 -3.595 -19.783 1.00 84.56 99 SER A CA 1
ATOM 806 C C . SER A 1 99 ? 23.026 -3.871 -18.316 1.00 84.56 99 SER A C 1
ATOM 808 O O . SER A 1 99 ? 23.711 -3.372 -17.434 1.00 84.56 99 SER A O 1
ATOM 810 N N . GLU A 1 100 ? 21.918 -4.561 -18.025 1.00 86.69 100 GLU A N 1
ATOM 811 C CA . GLU A 1 100 ? 21.443 -4.763 -16.644 1.00 86.69 100 GLU A CA 1
ATOM 812 C C . GLU A 1 100 ? 22.048 -6.008 -15.986 1.00 86.69 100 GLU A C 1
ATOM 814 O O . GLU A 1 100 ? 22.274 -6.008 -14.777 1.00 86.69 100 GLU A O 1
ATOM 819 N N . LYS A 1 101 ? 22.273 -7.073 -16.762 1.00 87.31 101 LYS A N 1
ATOM 820 C CA . LYS A 1 101 ? 22.758 -8.372 -16.275 1.00 87.31 101 LYS A CA 1
ATOM 821 C C . LYS A 1 101 ? 23.676 -9.027 -17.332 1.00 87.31 101 LYS A C 1
ATOM 823 O O . LYS A 1 101 ? 23.257 -10.001 -17.961 1.00 87.31 101 LYS A O 1
ATOM 828 N N . PRO A 1 102 ? 24.894 -8.497 -17.560 1.00 88.31 102 PRO A N 1
ATOM 829 C CA . PRO A 1 102 ? 25.799 -9.000 -18.598 1.00 88.31 102 PRO A CA 1
ATOM 830 C C . PRO A 1 102 ? 26.209 -10.463 -18.369 1.00 88.31 102 PRO A C 1
ATOM 832 O O . PRO A 1 102 ? 26.173 -11.250 -19.310 1.00 88.31 102 PRO A O 1
ATOM 835 N N . ASP A 1 103 ? 26.484 -10.860 -17.124 1.00 89.19 103 ASP A N 1
ATOM 836 C CA . ASP A 1 103 ? 26.892 -12.238 -16.807 1.00 89.19 103 ASP A CA 1
ATOM 837 C C . ASP A 1 103 ? 25.765 -13.243 -17.070 1.00 89.19 103 ASP A C 1
ATOM 839 O O . ASP A 1 103 ? 25.968 -14.276 -17.702 1.00 89.19 103 ASP A O 1
ATOM 843 N N . LEU A 1 104 ? 24.538 -12.906 -16.649 1.00 89.06 104 LEU A N 1
ATOM 844 C CA . LEU A 1 104 ? 23.355 -13.723 -16.927 1.00 89.06 104 LEU A CA 1
ATOM 845 C C . LEU A 1 104 ? 23.112 -13.833 -18.435 1.00 89.06 104 LEU A C 1
ATOM 847 O O . LEU A 1 104 ? 22.790 -14.911 -18.925 1.00 89.06 104 LEU A O 1
ATOM 851 N N . LEU A 1 105 ? 23.270 -12.727 -19.170 1.00 90.50 105 LEU A N 1
ATOM 852 C CA . LEU A 1 105 ? 23.157 -12.717 -20.624 1.00 90.50 105 LEU A CA 1
ATOM 853 C C . LEU A 1 105 ? 24.177 -13.672 -21.258 1.00 90.50 105 LEU A C 1
ATOM 855 O O . LEU A 1 105 ? 23.790 -14.478 -22.100 1.00 90.50 105 LEU A O 1
ATOM 859 N N . ALA A 1 106 ? 25.442 -13.622 -20.837 1.00 91.31 106 ALA A N 1
ATOM 860 C CA . ALA A 1 106 ? 26.484 -14.510 -21.344 1.00 91.31 106 ALA A CA 1
ATOM 861 C C . ALA A 1 106 ? 26.142 -15.989 -21.093 1.00 91.31 106 ALA A C 1
ATOM 863 O O . ALA A 1 106 ? 26.178 -16.790 -22.029 1.00 91.31 106 ALA A O 1
ATOM 864 N N . SER A 1 107 ? 25.716 -16.343 -19.873 1.00 91.81 107 SER A N 1
ATOM 865 C CA . SER A 1 107 ? 25.297 -17.714 -19.547 1.00 91.81 107 SER A CA 1
ATOM 866 C C . SER A 1 107 ? 24.101 -18.175 -20.388 1.00 91.81 107 SER A C 1
ATOM 868 O O . SER A 1 107 ? 24.104 -19.280 -20.923 1.00 91.81 107 SER A O 1
ATOM 870 N N . LEU A 1 108 ? 23.084 -17.326 -20.556 1.00 93.19 108 LEU A N 1
ATOM 871 C CA . LEU A 1 108 ? 21.895 -17.661 -21.345 1.00 93.19 108 LEU A CA 1
ATOM 872 C C . LEU A 1 108 ? 22.207 -17.823 -22.836 1.00 93.19 108 LEU A C 1
ATOM 874 O O . LEU A 1 108 ? 21.633 -18.697 -23.484 1.00 93.19 108 LEU A O 1
ATOM 878 N N . LEU A 1 109 ? 23.099 -16.997 -23.390 1.00 93.88 109 LEU A N 1
ATOM 879 C CA . LEU A 1 109 ? 23.523 -17.116 -24.785 1.00 93.88 109 LEU A CA 1
ATOM 880 C C . LEU A 1 109 ? 24.324 -18.397 -25.023 1.00 93.88 109 LEU A C 1
ATOM 882 O O . LEU A 1 109 ? 24.087 -19.055 -26.031 1.00 93.88 109 LEU A O 1
ATOM 886 N N . ALA A 1 110 ? 25.195 -18.786 -24.089 1.00 92.69 110 ALA A N 1
ATOM 887 C CA . ALA A 1 110 ? 25.943 -20.037 -24.182 1.00 92.69 110 ALA A CA 1
ATOM 888 C C . ALA A 1 110 ? 25.019 -21.271 -24.199 1.00 92.69 110 ALA A C 1
ATOM 890 O O . ALA A 1 110 ? 25.251 -22.199 -24.967 1.00 92.69 110 ALA A O 1
ATOM 891 N N . THR A 1 111 ? 23.949 -21.274 -23.395 1.00 92.56 111 THR A N 1
ATOM 892 C CA . THR A 1 111 ? 23.034 -22.426 -23.289 1.00 92.56 111 THR A CA 1
ATOM 893 C C . THR A 1 111 ? 21.939 -22.444 -24.363 1.00 92.56 111 THR A C 1
ATOM 895 O O . THR A 1 111 ? 21.612 -23.503 -24.889 1.00 92.56 111 THR A O 1
ATOM 898 N N . TYR A 1 112 ? 21.348 -21.293 -24.699 1.00 93.06 112 TYR A N 1
ATOM 899 C CA . TYR A 1 112 ? 20.151 -21.214 -25.557 1.00 93.06 112 TYR A CA 1
ATOM 900 C C . TYR A 1 112 ? 20.415 -20.592 -26.939 1.00 93.06 112 TYR A C 1
ATOM 902 O O . TYR A 1 112 ? 19.507 -20.530 -27.778 1.00 93.06 112 TYR A O 1
ATOM 910 N N . GLY A 1 113 ? 21.621 -20.072 -27.186 1.00 92.75 113 GLY A N 1
ATOM 911 C CA . GLY A 1 113 ? 22.049 -19.427 -28.434 1.00 92.75 113 GLY A CA 1
ATOM 912 C C . GLY A 1 113 ? 21.458 -18.034 -28.688 1.00 92.75 113 GLY A C 1
ATOM 913 O O . GLY A 1 113 ? 22.052 -17.227 -29.395 1.00 92.75 113 GLY A O 1
ATOM 914 N N . SER A 1 114 ? 20.292 -17.710 -28.120 1.00 92.56 114 SER A N 1
ATOM 915 C CA . SER A 1 114 ? 19.688 -16.378 -28.225 1.00 92.56 114 SER A CA 1
ATOM 916 C C . SER A 1 114 ? 18.841 -16.028 -27.007 1.00 92.56 114 SER A C 1
ATOM 918 O O . SER A 1 114 ? 18.200 -16.889 -26.398 1.00 92.56 114 SER A O 1
ATOM 920 N N . MET A 1 115 ? 18.742 -14.729 -26.718 1.00 92.31 115 MET A N 1
ATOM 921 C CA . MET A 1 115 ? 17.855 -14.233 -25.663 1.00 92.31 115 MET A CA 1
ATOM 922 C C . MET A 1 115 ? 16.384 -14.521 -25.937 1.00 92.31 115 MET A C 1
ATOM 924 O O . MET A 1 115 ? 15.623 -14.751 -25.002 1.00 92.31 115 MET A O 1
ATOM 928 N N . HIS A 1 116 ? 15.962 -14.536 -27.203 1.00 92.69 116 HIS A N 1
ATOM 929 C CA . HIS A 1 116 ? 14.573 -14.836 -27.529 1.00 92.69 116 HIS A CA 1
ATOM 930 C C . HIS A 1 116 ? 14.191 -16.260 -27.104 1.00 92.69 116 HIS A C 1
ATOM 932 O O . HIS A 1 116 ? 13.174 -16.435 -26.431 1.00 92.69 116 HIS A O 1
ATOM 938 N N . ARG A 1 117 ? 15.041 -17.249 -27.417 1.00 95.44 117 ARG A N 1
ATOM 939 C CA . ARG A 1 117 ? 14.854 -18.649 -27.002 1.00 95.44 117 ARG A CA 1
ATOM 940 C C . ARG A 1 117 ? 14.881 -18.797 -25.482 1.00 95.44 117 ARG A C 1
ATOM 942 O O . ARG A 1 117 ? 13.981 -19.421 -24.931 1.00 95.44 117 ARG A O 1
ATOM 949 N N . ALA A 1 118 ? 15.835 -18.154 -24.809 1.00 94.12 118 ALA A N 1
ATOM 950 C CA . ALA A 1 118 ? 15.905 -18.142 -23.347 1.00 94.12 118 ALA A CA 1
ATOM 951 C C . ALA A 1 118 ? 14.634 -17.563 -22.698 1.00 94.12 118 ALA A C 1
ATOM 953 O O . ALA A 1 118 ? 14.110 -18.127 -21.743 1.00 94.12 118 ALA A O 1
ATOM 954 N N . ILE A 1 119 ? 14.088 -16.465 -23.235 1.00 93.69 119 ILE A N 1
ATOM 955 C CA . ILE A 1 119 ? 12.842 -15.861 -22.738 1.00 93.69 119 ILE A CA 1
ATOM 956 C C . ILE A 1 119 ? 11.643 -16.785 -22.974 1.00 93.69 119 ILE A C 1
ATOM 958 O O . ILE A 1 119 ? 10.774 -16.869 -22.109 1.00 93.69 119 ILE A O 1
ATOM 962 N N . ILE A 1 120 ? 11.564 -17.463 -24.126 1.00 94.00 120 ILE A N 1
ATOM 963 C CA . ILE A 1 120 ? 10.513 -18.460 -24.384 1.00 94.00 120 ILE A CA 1
ATOM 964 C C . ILE A 1 120 ? 10.608 -19.589 -23.353 1.00 94.00 120 ILE A C 1
ATOM 966 O O . ILE A 1 120 ? 9.614 -19.882 -22.696 1.00 94.00 120 ILE A O 1
ATOM 970 N N . ALA A 1 121 ? 11.803 -20.145 -23.142 1.00 94.25 121 ALA A N 1
ATOM 971 C CA . ALA A 1 121 ? 12.041 -21.180 -22.141 1.00 94.25 121 ALA A CA 1
ATOM 972 C C . ALA A 1 121 ? 11.655 -20.709 -20.725 1.00 94.25 121 ALA A C 1
ATOM 974 O O . ALA A 1 121 ? 10.917 -21.397 -20.025 1.00 94.25 121 ALA A O 1
ATOM 975 N N . ALA A 1 122 ? 12.047 -19.494 -20.326 1.00 92.44 122 ALA A N 1
ATOM 976 C CA . ALA A 1 122 ? 11.746 -18.958 -18.999 1.00 92.44 122 ALA A CA 1
ATOM 977 C C . ALA A 1 122 ? 10.246 -18.723 -18.788 1.00 92.44 122 ALA A C 1
ATOM 979 O O . ALA A 1 122 ? 9.753 -18.880 -17.675 1.00 92.44 122 ALA A O 1
ATOM 980 N N . LYS A 1 123 ? 9.491 -18.391 -19.844 1.00 91.44 123 LYS A N 1
ATOM 981 C CA . LYS A 1 123 ? 8.028 -18.274 -19.754 1.00 91.44 123 LYS A CA 1
ATOM 982 C C . LYS A 1 123 ? 7.354 -19.592 -19.381 1.00 91.44 123 LYS A C 1
ATOM 984 O O . LYS A 1 123 ? 6.297 -19.529 -18.772 1.00 91.44 123 LYS A O 1
ATOM 989 N N . HIS A 1 124 ? 7.939 -20.750 -19.688 1.00 93.31 124 HIS A N 1
ATOM 990 C CA . HIS A 1 124 ? 7.385 -22.035 -19.248 1.00 93.31 124 HIS A CA 1
ATOM 991 C C . HIS A 1 124 ? 7.515 -22.256 -17.733 1.00 93.31 124 HIS A C 1
ATOM 993 O O . HIS A 1 124 ? 6.738 -23.018 -17.169 1.00 93.31 124 HIS A O 1
ATOM 999 N N . LEU A 1 125 ? 8.429 -21.545 -17.061 1.00 92.06 125 LEU A N 1
ATOM 1000 C CA . LEU A 1 125 ? 8.553 -21.543 -15.598 1.00 92.06 125 LEU A CA 1
ATOM 1001 C C . LEU A 1 125 ? 7.573 -20.570 -14.915 1.00 92.06 125 LEU A C 1
ATOM 1003 O O . LEU A 1 125 ? 7.510 -20.513 -13.689 1.00 92.06 125 LEU A O 1
ATOM 1007 N N . LEU A 1 126 ? 6.837 -19.762 -15.687 1.00 92.56 126 LEU A N 1
ATOM 1008 C CA . LEU A 1 126 ? 6.040 -18.644 -15.186 1.00 92.56 126 LEU A CA 1
ATOM 1009 C C . LEU A 1 126 ? 4.581 -18.764 -15.624 1.00 92.56 126 LEU A C 1
ATOM 1011 O O . LEU A 1 126 ? 4.273 -19.083 -16.768 1.00 92.56 126 LEU A O 1
ATOM 1015 N N . THR A 1 127 ? 3.650 -18.398 -14.744 1.00 93.31 127 THR A N 1
ATOM 1016 C CA . THR A 1 127 ? 2.242 -18.300 -15.144 1.00 93.31 127 THR A CA 1
ATOM 1017 C C . THR A 1 127 ? 1.959 -16.954 -15.830 1.00 93.31 127 THR A C 1
ATOM 1019 O O . THR A 1 127 ? 2.515 -15.920 -15.430 1.00 93.31 127 THR A O 1
ATOM 1022 N N . PRO A 1 128 ? 1.045 -16.899 -16.823 1.00 93.12 128 PRO A N 1
ATOM 1023 C CA . PRO A 1 128 ? 0.629 -15.634 -17.438 1.00 93.12 128 PRO A CA 1
ATOM 1024 C C . PRO A 1 128 ? 0.101 -14.616 -16.417 1.00 93.12 128 PRO A C 1
ATOM 1026 O O . PRO A 1 128 ? 0.362 -13.416 -16.532 1.00 93.12 128 PRO A O 1
ATOM 1029 N N . ALA A 1 129 ? -0.599 -15.095 -15.383 1.00 93.00 129 ALA A N 1
ATOM 1030 C CA . ALA A 1 129 ? -1.113 -14.268 -14.296 1.00 93.00 129 ALA A CA 1
ATOM 1031 C C . ALA A 1 129 ? 0.015 -13.621 -13.476 1.00 93.00 129 ALA A C 1
ATOM 1033 O O . ALA A 1 129 ? -0.027 -12.408 -13.250 1.00 93.00 129 ALA A O 1
ATOM 1034 N N . ALA A 1 130 ? 1.045 -14.391 -13.101 1.00 90.62 130 ALA A N 1
ATOM 1035 C CA . ALA A 1 130 ? 2.195 -13.883 -12.354 1.00 90.62 130 ALA A CA 1
ATOM 1036 C C . ALA A 1 130 ? 2.967 -12.826 -13.158 1.00 90.62 130 ALA A C 1
ATOM 1038 O O . ALA A 1 130 ? 3.264 -11.749 -12.644 1.00 90.62 130 ALA A O 1
ATOM 1039 N N . MET A 1 131 ? 3.194 -13.066 -14.453 1.00 93.69 131 MET A N 1
ATOM 1040 C CA . MET A 1 131 ? 3.836 -12.085 -15.336 1.00 93.69 131 MET A CA 1
ATOM 1041 C C . MET A 1 131 ? 3.018 -10.800 -15.494 1.00 93.69 131 MET A C 1
ATOM 1043 O O . MET A 1 131 ? 3.565 -9.694 -15.452 1.00 93.69 131 MET A O 1
ATOM 1047 N N . ALA A 1 132 ? 1.698 -10.914 -15.650 1.00 93.88 132 ALA A N 1
ATOM 1048 C CA . ALA A 1 132 ? 0.826 -9.750 -15.743 1.00 93.88 132 ALA A CA 1
ATOM 1049 C C . ALA A 1 132 ? 0.789 -8.955 -14.425 1.00 93.88 132 ALA A C 1
ATOM 1051 O O . ALA A 1 132 ? 0.733 -7.723 -14.447 1.00 93.88 132 ALA A O 1
ATOM 1052 N N . GLN A 1 133 ? 0.838 -9.635 -13.277 1.00 90.94 133 GLN A N 1
ATOM 1053 C CA . GLN A 1 133 ? 0.934 -9.002 -11.961 1.00 90.94 133 GLN A CA 1
ATOM 1054 C C . GLN A 1 133 ? 2.280 -8.291 -11.774 1.00 90.94 133 GLN A C 1
ATOM 1056 O O . GLN A 1 133 ? 2.283 -7.118 -11.405 1.00 90.94 133 GLN A O 1
ATOM 1061 N N . ALA A 1 134 ? 3.396 -8.944 -12.109 1.00 92.19 134 ALA A N 1
ATOM 1062 C CA . ALA A 1 134 ? 4.738 -8.361 -12.087 1.00 92.19 134 ALA A CA 1
ATOM 1063 C C . ALA A 1 134 ? 4.817 -7.081 -12.930 1.00 92.19 134 ALA A C 1
ATOM 1065 O O . ALA A 1 134 ? 5.231 -6.024 -12.448 1.00 92.19 134 ALA A O 1
ATOM 1066 N N . ARG A 1 135 ? 4.318 -7.141 -14.173 1.00 94.94 135 ARG A N 1
ATOM 1067 C CA . ARG A 1 135 ? 4.248 -5.987 -15.081 1.00 94.94 135 ARG A CA 1
ATOM 1068 C C . ARG A 1 135 ? 3.397 -4.855 -14.513 1.00 94.94 135 ARG A C 1
ATOM 1070 O O . ARG A 1 135 ? 3.821 -3.703 -14.559 1.00 94.94 135 ARG A O 1
ATOM 1077 N N . ARG A 1 136 ? 2.210 -5.157 -13.973 1.00 93.06 136 ARG A N 1
ATOM 1078 C CA . ARG A 1 136 ? 1.329 -4.153 -13.348 1.00 93.06 136 ARG A CA 1
ATOM 1079 C C . ARG A 1 136 ? 1.990 -3.490 -12.143 1.00 93.06 136 ARG A C 1
ATOM 1081 O O . ARG A 1 136 ? 1.982 -2.264 -12.058 1.00 93.06 136 ARG A O 1
ATOM 1088 N N . ARG A 1 137 ? 2.604 -4.285 -11.265 1.00 91.44 137 ARG A N 1
ATOM 1089 C CA . ARG A 1 137 ? 3.314 -3.808 -10.076 1.00 91.44 137 ARG A CA 1
ATOM 1090 C C . ARG A 1 137 ? 4.464 -2.881 -10.460 1.00 91.44 137 ARG A C 1
ATOM 1092 O O . ARG A 1 137 ? 4.472 -1.734 -10.026 1.00 91.44 137 ARG A O 1
ATOM 1099 N N . ARG A 1 138 ? 5.355 -3.311 -11.363 1.00 93.38 138 ARG A N 1
ATOM 1100 C CA . ARG A 1 138 ? 6.489 -2.482 -11.803 1.00 93.38 138 ARG A CA 1
ATOM 1101 C C . ARG A 1 138 ? 6.038 -1.200 -12.501 1.00 93.38 138 ARG A C 1
ATOM 1103 O O . ARG A 1 138 ? 6.579 -0.129 -12.239 1.00 93.38 138 ARG A O 1
ATOM 1110 N N . LYS A 1 139 ? 5.014 -1.292 -13.356 1.00 94.62 139 LYS A N 1
ATOM 1111 C CA . LYS A 1 139 ? 4.427 -0.131 -14.037 1.00 94.62 139 LYS A CA 1
ATOM 1112 C C . LYS A 1 139 ? 3.854 0.886 -13.043 1.00 94.62 139 LYS A C 1
ATOM 1114 O O . LYS A 1 139 ? 4.013 2.085 -13.273 1.00 94.62 139 LYS A O 1
ATOM 1119 N N . SER A 1 140 ? 3.209 0.412 -11.973 1.00 93.62 140 SER A N 1
ATOM 1120 C CA . SER A 1 140 ? 2.692 1.239 -10.877 1.00 93.62 140 SER A CA 1
ATOM 1121 C C . SER A 1 140 ? 3.820 1.872 -10.061 1.00 93.62 140 SER A C 1
ATOM 1123 O O . SER A 1 140 ? 3.780 3.074 -9.826 1.00 93.62 140 SER A O 1
ATOM 1125 N N . ASP A 1 141 ? 4.831 1.096 -9.659 1.00 93.06 141 ASP A N 1
ATOM 1126 C CA . ASP A 1 141 ? 5.986 1.596 -8.897 1.00 93.06 141 ASP A CA 1
ATOM 1127 C C . ASP A 1 141 ? 6.701 2.727 -9.646 1.00 93.06 141 ASP A C 1
ATOM 1129 O O . ASP A 1 141 ? 7.021 3.756 -9.056 1.00 93.06 141 ASP A O 1
ATOM 1133 N N . LEU A 1 142 ? 6.880 2.571 -10.964 1.00 94.06 142 LEU A N 1
ATOM 1134 C CA . LEU A 1 142 ? 7.505 3.588 -11.805 1.00 94.06 142 LEU A CA 1
ATOM 1135 C C . LEU A 1 142 ? 6.730 4.914 -11.792 1.00 94.06 142 LEU A C 1
ATOM 1137 O O . LEU A 1 142 ? 7.345 5.963 -11.635 1.00 94.06 142 LEU A O 1
ATOM 1141 N N . VAL A 1 143 ? 5.402 4.905 -11.952 1.00 95.31 143 VAL A N 1
ATOM 1142 C CA . VAL A 1 143 ? 4.638 6.171 -11.953 1.00 95.31 143 VAL A CA 1
ATOM 1143 C C . VAL A 1 143 ? 4.508 6.792 -10.578 1.00 95.31 143 VAL A C 1
ATOM 1145 O O . VAL A 1 143 ? 4.471 8.013 -10.498 1.00 95.31 143 VAL A O 1
ATOM 1148 N N . VAL A 1 144 ? 4.473 5.989 -9.511 1.00 94.44 144 VAL A N 1
ATOM 1149 C CA . VAL A 1 144 ? 4.544 6.519 -8.145 1.00 94.44 144 VAL A CA 1
ATOM 1150 C C . VAL A 1 144 ? 5.881 7.232 -7.953 1.00 94.44 144 VAL A C 1
ATOM 1152 O O . VAL A 1 144 ? 5.889 8.387 -7.547 1.00 94.44 144 VAL A O 1
ATOM 1155 N N . ALA A 1 145 ? 6.999 6.602 -8.329 1.00 92.44 145 ALA A N 1
ATOM 1156 C CA . ALA A 1 145 ? 8.320 7.222 -8.248 1.00 92.44 145 ALA A CA 1
ATOM 1157 C C . ALA A 1 145 ? 8.389 8.541 -9.044 1.00 92.44 145 ALA A C 1
ATOM 1159 O O . ALA A 1 145 ? 8.694 9.582 -8.474 1.00 92.44 145 ALA A O 1
ATOM 1160 N N . LEU A 1 146 ? 7.991 8.524 -10.322 1.00 93.50 146 LEU A N 1
ATOM 1161 C CA . LEU A 1 146 ? 8.005 9.711 -11.189 1.00 93.50 146 LEU A CA 1
ATOM 1162 C C . LEU A 1 146 ? 7.016 10.812 -10.772 1.00 93.50 146 LEU A C 1
ATOM 1164 O O . LEU A 1 146 ? 7.178 11.970 -11.168 1.00 93.50 146 LEU A O 1
ATOM 1168 N N . ALA A 1 147 ? 5.950 10.467 -10.044 1.00 93.88 147 ALA A N 1
ATOM 1169 C CA . ALA A 1 147 ? 5.042 11.454 -9.467 1.00 93.88 147 ALA A CA 1
ATOM 1170 C C . ALA A 1 147 ? 5.735 12.178 -8.313 1.00 93.88 147 ALA A C 1
ATOM 1172 O O . ALA A 1 147 ? 5.671 13.405 -8.238 1.00 93.88 147 ALA A O 1
ATOM 1173 N N . LEU A 1 148 ? 6.445 11.430 -7.467 1.00 89.38 148 LEU A N 1
ATOM 1174 C CA . LEU A 1 148 ? 7.118 11.969 -6.291 1.00 89.38 148 LEU A CA 1
ATOM 1175 C C . LEU A 1 148 ? 8.374 12.773 -6.614 1.00 89.38 148 LEU A C 1
ATOM 1177 O O . LEU A 1 148 ? 8.661 13.727 -5.899 1.00 89.38 148 LEU A O 1
ATOM 1181 N N . ASP A 1 149 ? 9.046 12.488 -7.728 1.00 88.50 149 ASP A N 1
ATOM 1182 C CA . ASP A 1 149 ? 10.148 13.326 -8.226 1.00 88.50 149 ASP A CA 1
ATOM 1183 C C . ASP A 1 149 ? 9.745 14.787 -8.415 1.00 88.50 149 ASP A C 1
ATOM 1185 O O . ASP A 1 149 ? 10.577 15.684 -8.307 1.00 88.50 149 ASP A O 1
ATOM 1189 N N . THR A 1 150 ? 8.458 15.049 -8.664 1.00 87.69 150 THR A N 1
ATOM 1190 C CA . THR A 1 150 ? 7.933 16.414 -8.787 1.00 87.69 150 THR A CA 1
ATOM 1191 C C . THR A 1 150 ? 8.213 17.248 -7.533 1.00 87.69 150 THR A C 1
ATOM 1193 O O . THR A 1 150 ? 8.427 18.449 -7.653 1.00 87.69 150 THR A O 1
ATOM 1196 N N . PHE A 1 151 ? 8.264 16.626 -6.351 1.00 85.38 151 PHE A N 1
ATOM 1197 C CA . PHE A 1 151 ? 8.532 17.314 -5.085 1.00 85.38 151 PHE A CA 1
ATOM 1198 C C . PHE A 1 151 ? 10.024 17.547 -4.811 1.00 85.38 151 PHE A C 1
ATOM 1200 O O . PHE A 1 151 ? 10.356 18.359 -3.953 1.00 85.38 151 PHE A O 1
ATOM 1207 N N . TYR A 1 152 ? 10.924 16.874 -5.534 1.00 81.31 152 TYR A N 1
ATOM 1208 C CA . TYR A 1 152 ? 12.376 16.932 -5.305 1.00 81.31 152 TYR A CA 1
ATOM 1209 C C . TYR A 1 152 ? 13.161 17.549 -6.472 1.00 81.31 152 TYR A C 1
ATOM 1211 O O . TYR A 1 152 ? 14.389 17.462 -6.516 1.00 81.31 152 TYR A O 1
ATOM 1219 N N . GLY A 1 153 ? 12.457 18.183 -7.413 1.00 79.94 153 GLY A N 1
ATOM 1220 C CA . GLY A 1 153 ? 13.018 18.607 -8.692 1.00 79.94 153 GLY A CA 1
ATOM 1221 C C . GLY A 1 153 ? 13.064 17.424 -9.653 1.00 79.94 153 GLY A C 1
ATOM 1222 O O . GLY A 1 153 ? 13.909 16.540 -9.533 1.00 79.94 153 GLY A O 1
ATOM 1223 N N . ARG A 1 154 ? 12.119 17.401 -10.600 1.00 84.62 154 ARG A N 1
ATOM 1224 C CA . ARG A 1 154 ? 11.931 16.292 -11.544 1.00 84.62 154 ARG A CA 1
ATOM 1225 C C . ARG A 1 154 ? 13.236 15.985 -12.285 1.00 84.62 154 ARG A C 1
ATOM 1227 O O . ARG A 1 154 ? 13.720 16.835 -13.028 1.00 84.62 154 ARG A O 1
ATOM 1234 N N . ALA A 1 155 ? 13.727 14.756 -12.146 1.00 85.50 155 ALA A N 1
ATOM 1235 C CA . ALA A 1 155 ? 14.921 14.293 -12.843 1.00 85.50 155 ALA A CA 1
ATOM 1236 C C . ALA A 1 155 ? 14.730 14.309 -14.370 1.00 85.50 155 ALA A C 1
ATOM 1238 O O . ALA A 1 155 ? 13.639 14.033 -14.890 1.00 85.50 155 ALA A O 1
ATOM 1239 N N . SER A 1 156 ? 15.791 14.597 -15.118 1.00 90.50 156 SER A N 1
ATOM 1240 C CA . SER A 1 156 ? 15.808 14.375 -16.563 1.00 90.50 156 SER A CA 1
ATOM 1241 C C . SER A 1 156 ? 15.878 12.873 -16.875 1.00 90.50 156 SER A C 1
ATOM 1243 O O . SER A 1 156 ? 16.250 12.050 -16.039 1.00 90.50 156 SER A O 1
ATOM 1245 N N . PHE A 1 157 ? 15.535 12.467 -18.104 1.00 93.00 157 PHE A N 1
ATOM 1246 C CA . PHE A 1 157 ? 15.594 11.045 -18.473 1.00 93.00 157 PHE A CA 1
ATOM 1247 C C . PHE A 1 157 ? 17.004 10.450 -18.320 1.00 93.00 157 PHE A C 1
ATOM 1249 O O . PHE A 1 157 ? 17.132 9.261 -18.034 1.00 93.00 157 PHE A O 1
ATOM 1256 N N . GLY A 1 158 ? 18.050 11.258 -18.529 1.00 90.56 158 GLY A N 1
ATOM 1257 C CA . GLY A 1 158 ? 19.447 10.839 -18.406 1.00 90.56 158 GLY A CA 1
ATOM 1258 C C . GLY A 1 158 ? 19.858 10.538 -16.966 1.00 90.56 158 GLY A C 1
ATOM 1259 O O . GLY A 1 158 ? 20.597 9.584 -16.755 1.00 90.56 158 GLY A O 1
ATOM 1260 N N . GLU A 1 159 ? 19.313 11.271 -15.998 1.00 88.00 159 GLU A N 1
ATOM 1261 C CA . GLU A 1 159 ? 19.600 11.125 -14.560 1.00 88.00 159 GLU A CA 1
ATOM 1262 C C . GLU A 1 159 ? 18.887 9.928 -13.920 1.00 88.00 159 GLU A C 1
ATOM 1264 O O . GLU A 1 159 ? 19.228 9.494 -12.819 1.00 88.00 159 GLU A O 1
ATOM 1269 N N . LEU A 1 160 ? 17.883 9.363 -14.598 1.00 89.19 160 LEU A N 1
ATOM 1270 C CA . LEU A 1 160 ? 17.183 8.199 -14.075 1.00 89.19 160 LEU A CA 1
ATOM 1271 C C . LEU A 1 160 ? 18.109 6.974 -14.003 1.00 89.19 160 LEU A C 1
ATOM 1273 O O . LEU A 1 160 ? 18.875 6.717 -14.944 1.00 89.19 160 LEU A O 1
ATOM 1277 N N . PRO A 1 161 ? 17.949 6.122 -12.971 1.00 87.75 161 PRO A N 1
ATOM 1278 C CA . PRO A 1 161 ? 18.691 4.878 -12.866 1.00 87.75 161 PRO A CA 1
ATOM 1279 C C . PRO A 1 161 ? 18.495 4.027 -14.134 1.00 87.75 161 PRO A C 1
ATOM 1281 O O . PRO A 1 161 ? 17.375 3.968 -14.665 1.00 87.75 161 PRO A O 1
ATOM 1284 N N . PRO A 1 162 ? 19.520 3.294 -14.614 1.00 89.06 162 PRO A N 1
ATOM 1285 C CA . PRO A 1 162 ? 19.437 2.521 -15.856 1.00 89.06 162 PRO A CA 1
ATOM 1286 C C . PRO A 1 162 ? 18.210 1.603 -15.949 1.00 89.06 162 PRO A C 1
ATOM 1288 O O . PRO A 1 162 ? 17.566 1.538 -17.000 1.00 89.06 162 PRO A O 1
ATOM 1291 N N . ALA A 1 163 ? 17.841 0.962 -14.835 1.00 88.31 163 ALA A N 1
ATOM 1292 C CA . ALA A 1 163 ? 16.663 0.106 -14.751 1.00 88.31 163 ALA A CA 1
ATOM 1293 C C . ALA A 1 163 ? 15.348 0.880 -14.946 1.00 88.31 163 ALA A C 1
ATOM 1295 O O . ALA A 1 163 ? 14.471 0.432 -15.681 1.00 88.31 163 ALA A O 1
ATOM 1296 N N . MET A 1 164 ? 15.224 2.081 -14.374 1.00 91.69 164 MET A N 1
ATOM 1297 C CA . MET A 1 164 ? 14.046 2.932 -14.571 1.00 91.69 164 MET A CA 1
ATOM 1298 C C . MET A 1 164 ? 13.958 3.458 -16.003 1.00 91.69 164 MET A C 1
ATOM 1300 O O . MET A 1 164 ? 12.877 3.454 -16.589 1.00 91.69 164 MET A O 1
ATOM 1304 N N . ARG A 1 165 ? 15.087 3.819 -16.631 1.00 93.25 165 ARG A N 1
ATOM 1305 C CA . ARG A 1 165 ? 15.117 4.167 -18.067 1.00 93.25 165 ARG A CA 1
ATOM 1306 C C . ARG A 1 165 ? 14.632 3.011 -18.939 1.00 93.25 165 ARG A C 1
ATOM 1308 O O . ARG A 1 165 ? 14.016 3.221 -19.991 1.00 93.25 165 ARG A O 1
ATOM 1315 N N . ALA A 1 166 ? 14.928 1.781 -18.531 1.00 93.88 166 ALA A N 1
ATOM 1316 C CA . ALA A 1 166 ? 14.439 0.589 -19.198 1.00 93.88 166 ALA A CA 1
ATOM 1317 C C . ALA A 1 166 ? 12.944 0.351 -18.972 1.00 93.88 166 ALA A C 1
ATOM 1319 O O . ALA A 1 166 ? 12.231 0.081 -19.940 1.00 93.88 166 ALA A O 1
ATOM 1320 N N . ASP A 1 167 ? 12.461 0.567 -17.751 1.00 95.31 167 ASP A N 1
ATOM 1321 C CA . ASP A 1 167 ? 11.045 0.480 -17.395 1.00 95.31 167 ASP A CA 1
ATOM 1322 C C . ASP A 1 167 ? 10.189 1.513 -18.143 1.00 95.31 167 ASP A C 1
ATOM 1324 O O . ASP A 1 167 ? 9.156 1.161 -18.710 1.00 95.31 167 ASP A O 1
ATOM 1328 N N . VAL A 1 168 ? 10.638 2.772 -18.226 1.00 96.12 168 VAL A N 1
ATOM 1329 C CA . VAL A 1 168 ? 9.961 3.843 -18.983 1.00 96.12 168 VAL A CA 1
ATOM 1330 C C . VAL A 1 168 ? 9.715 3.403 -20.422 1.00 96.12 168 VAL A C 1
ATOM 1332 O O . VAL A 1 168 ? 8.575 3.389 -20.890 1.00 96.12 168 VAL A O 1
ATOM 1335 N N . LYS A 1 169 ? 10.778 2.967 -21.104 1.00 95.88 169 LYS A N 1
ATOM 1336 C CA . LYS A 1 169 ? 10.702 2.496 -22.491 1.00 95.88 169 LYS A CA 1
ATOM 1337 C C . LYS A 1 169 ? 9.801 1.260 -22.626 1.00 95.88 169 LYS A C 1
ATOM 1339 O O . LYS A 1 169 ? 9.041 1.170 -23.581 1.00 95.88 169 LYS A O 1
ATOM 1344 N N . ALA A 1 170 ? 9.845 0.328 -21.672 1.00 95.69 170 ALA A N 1
ATOM 1345 C CA . ALA A 1 170 ? 9.081 -0.920 -21.733 1.00 95.69 170 ALA A CA 1
ATOM 1346 C C . ALA A 1 170 ? 7.578 -0.777 -21.407 1.00 95.69 170 ALA A C 1
ATOM 1348 O O . ALA A 1 170 ? 6.774 -1.603 -21.858 1.00 95.69 170 ALA A O 1
ATOM 1349 N N . PHE A 1 171 ? 7.189 0.213 -20.594 1.00 96.50 171 PHE A N 1
ATOM 1350 C CA . PHE A 1 171 ? 5.815 0.345 -20.078 1.00 96.50 171 PHE A CA 1
ATOM 1351 C C . PHE A 1 171 ? 5.048 1.565 -20.587 1.00 96.50 171 PHE A C 1
ATOM 1353 O O . PHE A 1 171 ? 3.816 1.511 -20.627 1.00 96.50 171 PHE A O 1
ATOM 1360 N N . TYR A 1 172 ? 5.754 2.636 -20.955 1.00 96.62 172 TYR A N 1
ATOM 1361 C CA . TYR A 1 172 ? 5.174 3.920 -21.371 1.00 96.62 172 TYR A CA 1
ATOM 1362 C C . TYR A 1 172 ? 5.699 4.413 -22.731 1.00 96.62 172 TYR A C 1
ATOM 1364 O O . TYR A 1 172 ? 5.179 5.388 -23.276 1.00 96.62 172 TYR A O 1
ATOM 1372 N N . GLY A 1 173 ? 6.707 3.737 -23.296 1.00 96.56 173 GLY A N 1
ATOM 1373 C CA . GLY A 1 173 ? 7.343 4.079 -24.569 1.00 96.56 173 GLY A CA 1
ATOM 1374 C C . GLY A 1 173 ? 8.319 5.245 -24.431 1.00 96.56 173 GLY A C 1
ATOM 1375 O O . GLY A 1 173 ? 9.523 5.071 -24.615 1.00 96.56 173 GLY A O 1
ATOM 1376 N N . THR A 1 174 ? 7.817 6.420 -24.048 1.00 96.88 174 THR A N 1
ATOM 1377 C CA . THR A 1 174 ? 8.612 7.647 -23.886 1.00 96.88 174 THR A CA 1
ATOM 1378 C C . THR A 1 174 ? 8.604 8.148 -22.444 1.00 96.88 174 THR A C 1
ATOM 1380 O O . THR A 1 174 ? 7.683 7.873 -21.668 1.00 96.88 174 THR A O 1
ATOM 1383 N N . TYR A 1 175 ? 9.632 8.923 -22.085 1.00 97.06 175 TYR A N 1
ATOM 1384 C CA . TYR A 1 175 ? 9.700 9.576 -20.777 1.00 97.06 175 TYR A CA 1
ATOM 1385 C C . TYR A 1 175 ? 8.564 10.585 -20.580 1.00 97.06 175 TYR A C 1
ATOM 1387 O O . TYR A 1 175 ? 7.930 10.593 -19.530 1.00 97.06 175 TYR A O 1
ATOM 1395 N N . SER A 1 176 ? 8.234 11.349 -21.625 1.00 96.75 176 SER A N 1
ATOM 1396 C CA . SER A 1 176 ? 7.119 12.301 -21.609 1.00 96.75 176 SER A CA 1
ATOM 1397 C C . SER A 1 176 ? 5.782 11.625 -21.273 1.00 96.75 176 SER A C 1
ATOM 1399 O O . SER A 1 176 ? 5.062 12.088 -20.390 1.00 96.75 176 SER A O 1
ATOM 1401 N N . ASN A 1 177 ? 5.483 10.466 -21.874 1.00 97.88 177 ASN A N 1
ATOM 1402 C CA . ASN A 1 177 ? 4.256 9.718 -21.578 1.00 97.88 177 ASN A CA 1
ATOM 1403 C C . ASN A 1 177 ? 4.205 9.227 -20.123 1.00 97.88 177 ASN A C 1
ATOM 1405 O O . ASN A 1 177 ? 3.149 9.273 -19.482 1.00 97.88 177 ASN A O 1
ATOM 1409 N N . ALA A 1 178 ? 5.341 8.765 -19.592 1.00 96.81 178 ALA A N 1
ATOM 1410 C CA . ALA A 1 178 ? 5.447 8.333 -18.202 1.00 96.81 178 ALA A CA 1
ATOM 1411 C C . ALA A 1 178 ? 5.214 9.510 -17.236 1.00 96.81 178 ALA A C 1
ATOM 1413 O O . ALA A 1 178 ? 4.390 9.402 -16.329 1.00 96.81 178 ALA A O 1
ATOM 1414 N N . CYS A 1 179 ? 5.859 10.654 -17.486 1.00 95.94 179 CYS A N 1
ATOM 1415 C CA . CYS A 1 179 ? 5.688 11.886 -16.712 1.00 95.94 179 CYS A CA 1
ATOM 1416 C C . CYS A 1 179 ? 4.264 12.439 -16.792 1.00 95.94 179 CYS A C 1
ATOM 1418 O O . CYS A 1 179 ? 3.705 12.819 -15.769 1.00 95.94 179 CYS A O 1
ATOM 1420 N N . SER A 1 180 ? 3.649 12.436 -17.978 1.00 97.19 180 SER A N 1
ATOM 1421 C CA . SER A 1 180 ? 2.254 12.852 -18.163 1.00 97.19 180 SER A CA 1
ATOM 1422 C C . SER A 1 180 ? 1.304 11.973 -17.348 1.00 97.19 180 SER A C 1
ATOM 1424 O O . SER A 1 180 ? 0.424 12.479 -16.653 1.00 97.19 180 SER A O 1
ATOM 1426 N N . THR A 1 181 ? 1.516 10.652 -17.361 1.00 97.50 181 THR A N 1
ATOM 1427 C CA . THR A 1 181 ? 0.722 9.714 -16.552 1.00 97.50 181 THR A CA 1
ATOM 1428 C C . THR A 1 181 ? 0.904 9.971 -15.055 1.00 97.50 181 THR A C 1
ATOM 1430 O O . THR A 1 181 ? -0.080 10.050 -14.321 1.00 97.50 181 THR A O 1
ATOM 1433 N N . ALA A 1 182 ? 2.149 10.135 -14.605 1.00 96.69 182 ALA A N 1
ATOM 1434 C CA . ALA A 1 182 ? 2.468 10.435 -13.214 1.00 96.69 182 ALA A CA 1
ATOM 1435 C C . ALA A 1 182 ? 1.851 11.769 -12.752 1.00 96.69 182 ALA A C 1
ATOM 1437 O O . ALA A 1 182 ? 1.249 11.828 -11.683 1.00 96.69 182 ALA A O 1
ATOM 1438 N N . GLY A 1 183 ? 1.920 12.814 -13.583 1.00 96.81 183 GLY A N 1
ATOM 1439 C CA . GLY A 1 183 ? 1.310 14.117 -13.312 1.00 96.81 183 GLY A CA 1
ATOM 1440 C C . GLY A 1 183 ? -0.214 14.046 -13.201 1.00 96.81 183 GLY A C 1
ATOM 1441 O O . GLY A 1 183 ? -0.781 14.589 -12.258 1.00 96.81 183 GLY A O 1
ATOM 1442 N N . LYS A 1 184 ? -0.884 13.302 -14.093 1.00 98.06 184 LYS A N 1
ATOM 1443 C CA . LYS A 1 184 ? -2.337 13.061 -13.999 1.00 98.06 184 LYS A CA 1
ATOM 1444 C C . LYS A 1 184 ? -2.722 12.369 -12.691 1.00 98.06 184 LYS A C 1
ATOM 1446 O O . LYS A 1 184 ? -3.712 12.750 -12.075 1.00 98.06 184 LYS A O 1
ATOM 1451 N N . LEU A 1 185 ? -1.944 11.376 -12.255 1.00 97.75 185 LEU A N 1
ATOM 1452 C CA . LEU A 1 185 ? -2.174 10.698 -10.976 1.00 97.75 185 LEU A CA 1
ATOM 1453 C C . LEU A 1 185 ? -1.942 11.622 -9.776 1.00 97.75 185 LEU A C 1
ATOM 1455 O O . LEU A 1 185 ? -2.704 11.558 -8.817 1.00 97.75 185 LEU A O 1
ATOM 1459 N N . LEU A 1 186 ? -0.930 12.488 -9.837 1.00 95.69 186 LEU A N 1
ATOM 1460 C CA . LEU A 1 186 ? -0.661 13.466 -8.786 1.00 95.69 186 LEU A CA 1
ATOM 1461 C C . LEU A 1 186 ? -1.804 14.482 -8.654 1.00 95.69 186 LEU A C 1
ATOM 1463 O O . LEU A 1 186 ? -2.275 14.731 -7.550 1.00 95.69 186 LEU A O 1
ATOM 1467 N N . VAL A 1 187 ? -2.313 14.996 -9.779 1.00 96.81 187 VAL A N 1
ATOM 1468 C CA . VAL A 1 187 ? -3.506 15.861 -9.799 1.00 96.81 187 VAL A CA 1
ATOM 1469 C C . VAL A 1 187 ? -4.727 15.118 -9.253 1.00 96.81 187 VAL A C 1
ATOM 1471 O O . VAL A 1 187 ? -5.464 15.663 -8.436 1.00 96.81 187 VAL A O 1
ATOM 1474 N N . ALA A 1 188 ? -4.927 13.859 -9.649 1.00 97.62 188 ALA A N 1
ATOM 1475 C CA . ALA A 1 188 ? -6.023 13.037 -9.146 1.00 97.62 188 ALA A CA 1
ATOM 1476 C C . ALA A 1 188 ? -5.935 12.783 -7.632 1.00 97.62 188 ALA A C 1
ATOM 1478 O O . ALA A 1 188 ? -6.972 12.674 -6.981 1.00 97.62 188 ALA A O 1
ATOM 1479 N N . ALA A 1 189 ? -4.730 12.720 -7.055 1.00 96.62 189 ALA A N 1
ATOM 1480 C CA . ALA A 1 189 ? -4.546 12.563 -5.610 1.00 96.62 189 ALA A CA 1
ATOM 1481 C C . ALA A 1 189 ? -5.060 13.780 -4.821 1.00 96.62 189 ALA A C 1
ATOM 1483 O O . ALA A 1 189 ? -5.400 13.646 -3.651 1.00 96.62 189 ALA A O 1
ATOM 1484 N N . GLY A 1 190 ? -5.167 14.948 -5.461 1.00 95.06 190 GLY A N 1
ATOM 1485 C CA . GLY A 1 190 ? -5.794 16.139 -4.890 1.00 95.06 190 GLY A CA 1
ATOM 1486 C C . GLY A 1 190 ? -7.320 16.196 -5.038 1.00 95.06 190 GLY A C 1
ATOM 1487 O O . GLY A 1 190 ? -7.919 17.166 -4.585 1.00 95.06 190 GLY A O 1
ATOM 1488 N N . GLN A 1 191 ? -7.961 15.205 -5.673 1.00 96.44 191 GLN A N 1
ATOM 1489 C CA . GLN A 1 191 ? -9.406 15.202 -5.937 1.00 96.44 191 GLN A CA 1
ATOM 1490 C C . GLN A 1 191 ? -10.138 14.214 -5.009 1.00 96.44 191 GLN A C 1
ATOM 1492 O O . GLN A 1 191 ? -10.027 12.998 -5.219 1.00 96.44 191 GLN A O 1
ATOM 1497 N N . PRO A 1 192 ? -10.929 14.693 -4.025 1.00 95.06 192 PRO A N 1
ATOM 1498 C CA . PRO A 1 192 ? -11.571 13.837 -3.023 1.00 95.06 192 PRO A CA 1
ATOM 1499 C C . PRO A 1 192 ? -12.419 12.704 -3.616 1.00 95.06 192 PRO A C 1
ATOM 1501 O O . PRO A 1 192 ? -12.320 11.562 -3.170 1.00 95.06 192 PRO A O 1
ATOM 1504 N N . ASP A 1 193 ? -13.178 12.970 -4.683 1.00 96.94 193 ASP A N 1
ATOM 1505 C CA . ASP A 1 193 ? -14.042 11.964 -5.316 1.00 96.94 193 ASP A CA 1
ATOM 1506 C C . ASP A 1 193 ? -13.263 10.843 -6.013 1.00 96.94 193 ASP A C 1
ATOM 1508 O O . ASP A 1 193 ? -13.696 9.687 -6.032 1.00 96.94 193 ASP A O 1
ATOM 1512 N N . LEU A 1 194 ? -12.110 11.156 -6.613 1.00 97.94 194 LEU A N 1
ATOM 1513 C CA . LEU A 1 194 ? -11.248 10.141 -7.227 1.00 97.94 194 LEU A CA 1
ATOM 1514 C C . LEU A 1 194 ? -10.569 9.288 -6.160 1.00 97.94 194 LEU A C 1
ATOM 1516 O O . LEU A 1 194 ? -10.536 8.063 -6.289 1.00 97.94 194 LEU A O 1
ATOM 1520 N N . VAL A 1 195 ? -10.087 9.922 -5.091 1.00 97.88 195 VAL A N 1
ATOM 1521 C CA . VAL A 1 195 ? -9.492 9.239 -3.939 1.00 97.88 195 VAL A CA 1
ATOM 1522 C C . VAL A 1 195 ? -10.517 8.308 -3.285 1.00 97.88 195 VAL A C 1
ATOM 1524 O O . VAL A 1 195 ? -10.246 7.117 -3.129 1.00 97.88 195 VAL A O 1
ATOM 1527 N N . LYS A 1 196 ? -11.734 8.794 -3.011 1.00 98.00 196 LYS A N 1
ATOM 1528 C CA . LYS A 1 196 ? -12.828 7.992 -2.446 1.00 98.00 196 LYS A CA 1
ATOM 1529 C C . LYS A 1 196 ? -13.193 6.803 -3.336 1.00 98.00 196 LYS A C 1
ATOM 1531 O O . LYS A 1 196 ? -13.284 5.679 -2.846 1.00 98.00 196 LYS A O 1
ATOM 1536 N N . ARG A 1 197 ? -13.352 7.006 -4.650 1.00 98.19 197 ARG A N 1
ATOM 1537 C CA . ARG A 1 197 ? -13.631 5.906 -5.597 1.00 98.19 197 ARG A CA 1
ATOM 1538 C C . ARG A 1 197 ? -12.522 4.857 -5.615 1.00 98.19 197 ARG A C 1
ATOM 1540 O O . ARG A 1 197 ? -12.814 3.660 -5.657 1.00 98.19 197 ARG A O 1
ATOM 1547 N N . ALA A 1 198 ? -11.265 5.290 -5.555 1.00 97.75 198 ALA A N 1
ATOM 1548 C CA . ALA A 1 198 ? -10.129 4.381 -5.476 1.00 97.75 198 ALA A CA 1
ATOM 1549 C C . ALA A 1 198 ? -10.109 3.588 -4.160 1.00 97.75 198 ALA A C 1
ATOM 1551 O O . ALA A 1 198 ? -9.785 2.404 -4.188 1.00 97.75 198 ALA A O 1
ATOM 1552 N N . MET A 1 199 ? -10.504 4.198 -3.037 1.00 98.06 199 MET A N 1
ATOM 1553 C CA . MET A 1 199 ? -10.644 3.501 -1.753 1.00 98.06 199 MET A CA 1
ATOM 1554 C C . MET A 1 199 ? -11.762 2.460 -1.775 1.00 98.06 199 MET A C 1
ATOM 1556 O O . MET A 1 199 ? -11.533 1.329 -1.362 1.00 98.06 199 MET A O 1
ATOM 1560 N N . ILE A 1 200 ? -12.936 2.807 -2.315 1.00 97.50 200 ILE A N 1
ATOM 1561 C CA . ILE A 1 200 ? -14.070 1.877 -2.466 1.00 97.50 200 ILE A CA 1
ATOM 1562 C C . ILE A 1 200 ? -13.685 0.673 -3.333 1.00 97.50 200 ILE A C 1
ATOM 1564 O O . ILE A 1 200 ? -14.077 -0.454 -3.052 1.00 97.50 200 ILE A O 1
ATOM 1568 N N . SER A 1 201 ? -12.886 0.905 -4.376 1.00 96.25 201 SER A N 1
ATOM 1569 C CA . SER A 1 201 ? -12.427 -0.145 -5.293 1.00 96.25 201 SER A CA 1
ATOM 1570 C C . SER A 1 201 ? -11.201 -0.912 -4.777 1.00 96.25 201 SER A C 1
ATOM 1572 O O . SER A 1 201 ? -10.692 -1.797 -5.472 1.00 96.25 201 SER A O 1
ATOM 1574 N N . SER A 1 202 ? -10.676 -0.554 -3.600 1.00 95.25 202 SER A N 1
ATOM 1575 C CA . SER A 1 202 ? -9.482 -1.182 -3.046 1.00 95.25 202 SER A CA 1
ATOM 1576 C C . SER A 1 202 ? -9.774 -2.622 -2.633 1.00 95.25 202 SER A C 1
ATOM 1578 O O . SER A 1 202 ? -10.761 -2.912 -1.965 1.00 95.25 202 SER A O 1
ATOM 1580 N N . ARG A 1 203 ? -8.875 -3.539 -2.999 1.00 91.56 203 ARG A N 1
ATOM 1581 C CA . ARG A 1 203 ? -8.951 -4.955 -2.592 1.00 91.56 203 ARG A CA 1
ATOM 1582 C C . ARG A 1 203 ? -8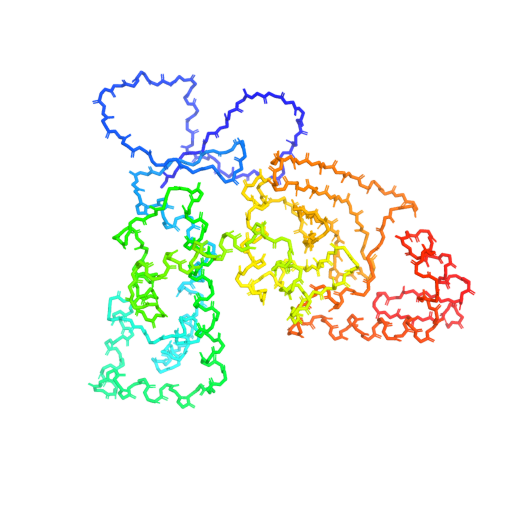.357 -5.218 -1.210 1.00 91.56 203 ARG A C 1
ATOM 1584 O O . ARG A 1 203 ? -8.510 -6.320 -0.685 1.00 91.56 203 ARG A O 1
ATOM 1591 N N . THR A 1 204 ? -7.668 -4.223 -0.660 1.00 91.62 204 THR A N 1
ATOM 1592 C CA . THR A 1 204 ? -6.932 -4.314 0.596 1.00 91.62 204 THR A CA 1
ATOM 1593 C C . THR A 1 204 ? -7.235 -3.091 1.458 1.00 91.62 204 THR A C 1
ATOM 1595 O O . THR A 1 204 ? -7.283 -1.964 0.955 1.00 91.62 204 THR A O 1
ATOM 1598 N N . GLY A 1 205 ? -7.405 -3.320 2.759 1.00 95.69 205 GLY A N 1
ATOM 1599 C CA . GLY A 1 205 ? -7.728 -2.297 3.745 1.00 95.69 205 GLY A CA 1
ATOM 1600 C C . GLY A 1 205 ? -9.184 -2.332 4.205 1.00 95.69 205 GLY A C 1
ATOM 1601 O O . GLY A 1 205 ? -10.075 -2.819 3.510 1.00 95.69 205 GLY A O 1
ATOM 1602 N N . LYS A 1 206 ? -9.413 -1.779 5.396 1.00 96.62 206 LYS A N 1
ATOM 1603 C CA . LYS A 1 206 ? -10.728 -1.633 6.018 1.00 96.62 206 LYS A CA 1
ATOM 1604 C C . LYS A 1 206 ? -11.310 -0.274 5.667 1.00 96.62 206 LYS A C 1
ATOM 1606 O O . LYS A 1 206 ? -10.788 0.751 6.110 1.00 96.62 206 LYS A O 1
ATOM 1611 N N . LEU A 1 207 ? -12.384 -0.261 4.885 1.00 97.44 207 LEU A N 1
ATOM 1612 C CA . LEU A 1 207 ? -13.106 0.964 4.557 1.00 97.44 207 LEU A CA 1
ATOM 1613 C C . LEU A 1 207 ? -14.073 1.323 5.693 1.00 97.44 207 LEU A C 1
ATOM 1615 O O . LEU A 1 207 ? -14.918 0.518 6.080 1.00 97.44 207 LEU A O 1
ATOM 1619 N N . SER A 1 208 ? -13.940 2.533 6.224 1.00 94.56 208 SER A N 1
ATOM 1620 C CA . SER A 1 208 ? -14.888 3.156 7.146 1.00 94.56 208 SER A CA 1
ATOM 1621 C C . SER A 1 208 ? -15.702 4.236 6.417 1.00 94.56 208 SER A C 1
ATOM 1623 O O . SER A 1 208 ? -15.404 4.553 5.264 1.00 94.56 208 SER A O 1
ATOM 1625 N N . PRO A 1 209 ? -16.696 4.862 7.074 1.00 94.81 209 PRO A N 1
ATOM 1626 C CA . PRO A 1 209 ? -17.441 5.978 6.487 1.00 94.81 209 PRO A CA 1
ATOM 1627 C C . PRO A 1 209 ? -16.589 7.194 6.091 1.00 94.81 209 PRO A C 1
ATOM 1629 O O . PRO A 1 209 ? -17.067 8.040 5.339 1.00 94.81 209 PRO A O 1
ATOM 1632 N N . THR A 1 210 ? -15.364 7.312 6.613 1.00 96.12 210 THR A N 1
ATOM 1633 C CA . THR A 1 210 ? -14.503 8.494 6.442 1.00 96.12 210 THR A CA 1
ATOM 1634 C C . THR A 1 210 ? -13.127 8.187 5.858 1.00 96.12 210 THR A C 1
ATOM 1636 O O . THR A 1 210 ? -12.452 9.095 5.372 1.00 96.12 210 THR A O 1
ATOM 1639 N N . ALA A 1 211 ? -12.671 6.934 5.910 1.00 98.00 211 ALA A N 1
ATOM 1640 C CA . ALA A 1 211 ? -11.294 6.604 5.576 1.00 98.00 211 ALA A CA 1
ATOM 1641 C C . ALA A 1 211 ? -11.090 5.143 5.168 1.00 98.00 211 ALA A C 1
ATOM 1643 O O . ALA A 1 211 ? -11.843 4.252 5.553 1.00 98.00 211 ALA A O 1
ATOM 1644 N N . LEU A 1 212 ? -9.987 4.887 4.467 1.00 98.56 212 LEU A N 1
ATOM 1645 C CA . LEU A 1 212 ? -9.433 3.551 4.277 1.00 98.56 212 LEU A CA 1
ATOM 1646 C C . LEU A 1 212 ? -8.283 3.324 5.264 1.00 98.56 212 LEU A C 1
ATOM 1648 O O . LEU A 1 212 ? -7.300 4.064 5.261 1.00 98.56 212 LEU A O 1
ATOM 1652 N N . TYR A 1 213 ? -8.383 2.279 6.080 1.00 98.31 213 TYR A N 1
ATOM 1653 C CA . TYR A 1 213 ? -7.325 1.859 6.993 1.00 98.31 213 TYR A CA 1
ATOM 1654 C C . TYR A 1 213 ? -6.509 0.726 6.379 1.00 98.31 213 TYR A C 1
ATOM 1656 O O . TYR A 1 213 ? -7.067 -0.296 5.980 1.00 98.31 213 TYR A O 1
ATOM 1664 N N . ILE A 1 214 ? -5.187 0.867 6.364 1.00 98.12 214 ILE A N 1
ATOM 1665 C CA . ILE A 1 214 ? -4.261 -0.168 5.898 1.00 98.12 214 ILE A CA 1
ATOM 1666 C C . ILE A 1 214 ? -3.079 -0.325 6.848 1.00 98.12 214 ILE A C 1
ATOM 1668 O O . ILE A 1 214 ? -2.603 0.639 7.439 1.00 98.12 214 ILE A O 1
ATOM 1672 N N . HIS A 1 215 ? -2.563 -1.541 6.958 1.00 97.81 215 HIS A N 1
ATOM 1673 C CA . HIS A 1 215 ? -1.276 -1.817 7.582 1.00 97.81 215 HIS A CA 1
ATOM 1674 C C . HIS A 1 215 ? -0.137 -1.470 6.617 1.00 97.81 215 HIS A C 1
ATOM 1676 O O . HIS A 1 215 ? -0.289 -1.570 5.398 1.00 97.81 215 HIS A O 1
ATOM 1682 N N . LYS A 1 216 ? 1.040 -1.108 7.139 1.00 95.06 216 LYS A N 1
ATOM 1683 C CA . LYS A 1 216 ? 2.228 -0.767 6.330 1.00 95.06 216 LYS A CA 1
ATOM 1684 C C . LYS A 1 216 ? 2.625 -1.852 5.334 1.00 95.06 216 LYS A C 1
ATOM 1686 O O . LYS A 1 216 ? 3.101 -1.536 4.250 1.00 95.06 216 LYS A O 1
ATOM 1691 N N . SER A 1 217 ? 2.359 -3.120 5.654 1.00 94.69 217 SER A N 1
ATOM 1692 C CA . SER A 1 217 ? 2.619 -4.245 4.746 1.00 94.69 217 SER A CA 1
ATOM 1693 C C . SER A 1 217 ? 1.729 -4.250 3.498 1.00 94.69 217 SER A C 1
ATOM 1695 O O . SER A 1 217 ? 2.055 -4.929 2.534 1.00 94.69 217 SER A O 1
ATOM 1697 N N . ALA A 1 218 ? 0.599 -3.542 3.519 1.00 95.38 218 ALA A N 1
ATOM 1698 C CA . ALA A 1 218 ? -0.369 -3.484 2.428 1.00 95.38 218 ALA A CA 1
ATOM 1699 C C . ALA A 1 218 ? -0.205 -2.250 1.525 1.00 95.38 218 ALA A C 1
ATOM 1701 O O . ALA A 1 218 ? -0.863 -2.168 0.489 1.00 95.38 218 ALA A O 1
ATOM 1702 N N . LEU A 1 219 ? 0.660 -1.293 1.885 1.00 93.44 219 LEU A N 1
ATOM 1703 C CA . LEU A 1 219 ? 0.806 -0.031 1.152 1.00 93.44 219 LEU A CA 1
ATOM 1704 C C . LEU A 1 219 ? 1.161 -0.253 -0.327 1.00 93.44 219 LEU A C 1
ATOM 1706 O O . LEU A 1 219 ? 0.598 0.397 -1.204 1.00 93.44 219 LEU A O 1
ATOM 1710 N N . ASP A 1 220 ? 2.048 -1.204 -0.618 1.00 89.94 220 ASP A N 1
ATOM 1711 C CA . ASP A 1 220 ? 2.472 -1.507 -1.990 1.00 89.94 220 ASP A CA 1
ATOM 1712 C C . ASP A 1 220 ? 1.420 -2.254 -2.827 1.00 89.94 220 ASP A C 1
ATOM 1714 O O . ASP A 1 220 ? 1.577 -2.359 -4.045 1.00 89.94 220 ASP A O 1
ATOM 1718 N N . GLU A 1 221 ? 0.347 -2.752 -2.207 1.00 91.12 221 GLU A N 1
ATOM 1719 C CA . GLU A 1 221 ? -0.780 -3.379 -2.910 1.00 91.12 221 GLU A CA 1
ATOM 1720 C C . GLU A 1 221 ? -1.868 -2.383 -3.306 1.00 91.12 221 GLU A C 1
ATOM 1722 O O . GLU A 1 221 ? -2.729 -2.697 -4.133 1.00 91.12 221 GLU A O 1
ATOM 1727 N N . LEU A 1 222 ? -1.830 -1.176 -2.740 1.00 95.38 222 LEU A N 1
ATOM 1728 C CA . LEU A 1 222 ? -2.738 -0.120 -3.142 1.00 95.38 222 LEU A CA 1
ATOM 1729 C C . LEU A 1 222 ? -2.469 0.318 -4.584 1.00 95.38 222 LEU A C 1
ATOM 1731 O O . LEU A 1 222 ? -1.348 0.280 -5.100 1.00 95.38 222 LEU A O 1
ATOM 1735 N N . VAL A 1 223 ? -3.522 0.801 -5.240 1.00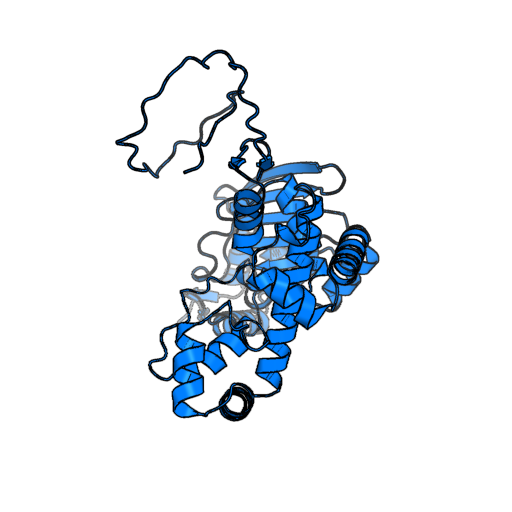 95.81 223 VAL A N 1
ATOM 1736 C CA . VAL A 1 223 ? -3.397 1.425 -6.559 1.00 95.81 223 VAL A CA 1
ATOM 1737 C C . VAL A 1 223 ? -2.511 2.672 -6.484 1.00 95.81 223 VAL A C 1
ATOM 1739 O O . VAL A 1 223 ? -2.484 3.367 -5.466 1.00 95.81 223 VAL A O 1
ATOM 1742 N N . ALA A 1 224 ? -1.819 2.988 -7.585 1.00 96.50 224 ALA A N 1
ATOM 1743 C CA . ALA A 1 224 ? -0.860 4.097 -7.659 1.00 96.50 224 ALA A CA 1
ATOM 1744 C C . ALA A 1 224 ? -1.403 5.418 -7.091 1.00 96.50 224 ALA A C 1
ATOM 1746 O O . ALA A 1 224 ? -0.687 6.111 -6.377 1.00 96.50 224 ALA A O 1
ATOM 1747 N N . LEU A 1 225 ? -2.676 5.731 -7.361 1.00 98.00 225 LEU A N 1
ATOM 1748 C CA . LEU A 1 225 ? -3.344 6.930 -6.857 1.00 98.00 225 LEU A CA 1
ATOM 1749 C C . LEU A 1 225 ? -3.300 7.029 -5.323 1.00 98.00 225 LEU A C 1
ATOM 1751 O O . LEU A 1 225 ? -2.896 8.056 -4.789 1.00 98.00 225 LEU A O 1
ATOM 1755 N N . LEU A 1 226 ? -3.662 5.960 -4.608 1.00 98.06 226 LEU A N 1
ATOM 1756 C CA . LEU A 1 226 ? -3.679 5.967 -3.142 1.00 98.06 226 LEU A CA 1
ATOM 1757 C C . LEU A 1 226 ? -2.266 5.943 -2.545 1.00 98.06 226 LEU A C 1
ATOM 1759 O O . LEU A 1 226 ? -2.036 6.537 -1.497 1.00 98.06 226 LEU A O 1
ATOM 1763 N N . ARG A 1 227 ? -1.307 5.308 -3.231 1.00 97.25 227 ARG A N 1
ATOM 1764 C CA . ARG A 1 227 ? 0.114 5.351 -2.843 1.00 97.25 227 ARG A CA 1
ATOM 1765 C C . ARG A 1 227 ? 0.692 6.757 -2.979 1.00 97.25 227 ARG A C 1
ATOM 1767 O O . ARG A 1 227 ? 1.458 7.177 -2.124 1.00 97.25 227 ARG A O 1
ATOM 1774 N N . ILE A 1 228 ? 0.310 7.490 -4.025 1.00 97.06 228 ILE A N 1
ATOM 1775 C CA . ILE A 1 228 ? 0.684 8.901 -4.195 1.00 97.06 228 ILE A CA 1
ATOM 1776 C C . ILE A 1 228 ? 0.002 9.761 -3.127 1.00 97.06 228 ILE A C 1
ATOM 1778 O O . ILE A 1 228 ? 0.667 10.595 -2.526 1.00 97.06 228 ILE A O 1
ATOM 1782 N N . TYR A 1 229 ? -1.280 9.522 -2.837 1.00 97.88 229 TYR A N 1
ATOM 1783 C CA . TYR A 1 229 ? -2.006 10.226 -1.775 1.00 97.88 229 TYR A CA 1
ATOM 1784 C C . TYR A 1 229 ? -1.336 10.073 -0.398 1.00 97.88 229 TYR A C 1
ATOM 1786 O O . TYR A 1 229 ? -1.073 11.072 0.270 1.00 97.88 229 TYR A O 1
ATOM 1794 N N . GLU A 1 230 ? -0.980 8.842 -0.003 1.00 96.75 230 GLU A N 1
ATOM 1795 C CA . GLU A 1 230 ? -0.173 8.586 1.202 1.00 96.75 230 GLU A CA 1
ATOM 1796 C C . GLU A 1 230 ? 1.173 9.308 1.139 1.00 96.75 230 GLU A C 1
ATOM 1798 O O . GLU A 1 230 ? 1.566 9.991 2.085 1.00 96.75 230 GLU A O 1
ATOM 1803 N N . ALA A 1 231 ? 1.869 9.196 0.010 1.00 93.75 231 ALA A N 1
ATOM 1804 C CA . ALA A 1 231 ? 3.198 9.754 -0.138 1.00 93.75 231 ALA A CA 1
ATOM 1805 C C . ALA A 1 231 ? 3.210 11.287 -0.034 1.00 93.75 231 ALA A C 1
ATOM 1807 O O . ALA A 1 231 ? 4.157 11.833 0.525 1.00 93.75 231 ALA A O 1
ATOM 1808 N N . CYS A 1 232 ? 2.158 11.977 -0.488 1.00 93.88 232 CYS A N 1
ATOM 1809 C CA . CYS A 1 232 ? 1.989 13.416 -0.277 1.00 93.88 232 CYS A CA 1
ATOM 1810 C C . CYS A 1 232 ? 1.957 13.769 1.218 1.00 93.88 232 CYS A C 1
ATOM 1812 O O . CYS A 1 232 ? 2.638 14.699 1.642 1.00 93.88 232 CYS A O 1
ATOM 1814 N N . ALA A 1 233 ? 1.231 13.006 2.041 1.00 94.38 233 ALA A N 1
ATOM 1815 C CA . ALA A 1 233 ? 1.242 13.211 3.490 1.00 94.38 233 ALA A CA 1
ATOM 1816 C C . ALA A 1 233 ? 2.620 12.912 4.102 1.00 94.38 233 ALA A C 1
ATOM 1818 O O . ALA A 1 233 ? 3.088 13.633 4.980 1.00 94.38 233 ALA A O 1
ATOM 1819 N N . ARG A 1 234 ? 3.297 11.868 3.618 1.00 90.94 234 ARG A N 1
ATOM 1820 C CA . ARG A 1 234 ? 4.651 11.512 4.061 1.00 90.94 234 ARG A CA 1
ATOM 1821 C C . ARG A 1 234 ? 5.699 12.565 3.701 1.00 90.94 234 ARG A C 1
ATOM 1823 O O . ARG A 1 234 ? 6.664 12.715 4.436 1.00 90.94 234 ARG A O 1
ATOM 1830 N N . ILE A 1 235 ? 5.525 13.298 2.604 1.00 87.75 235 ILE A N 1
ATOM 1831 C CA . ILE A 1 235 ? 6.395 14.432 2.258 1.00 87.75 235 ILE A CA 1
ATOM 1832 C C . ILE A 1 235 ? 6.230 15.574 3.268 1.00 87.75 235 ILE A C 1
ATOM 1834 O O . ILE A 1 235 ? 7.222 16.173 3.666 1.00 87.75 235 ILE A O 1
ATOM 1838 N N . VAL A 1 236 ? 5.000 15.844 3.719 1.00 88.62 236 VAL A N 1
ATOM 1839 C CA . VAL A 1 236 ? 4.724 16.893 4.718 1.00 88.62 236 VAL A CA 1
ATOM 1840 C C . VAL A 1 236 ? 5.319 16.539 6.082 1.00 88.62 236 VAL A C 1
ATOM 1842 O O . VAL A 1 236 ? 5.946 17.376 6.722 1.00 88.62 236 VAL A O 1
ATOM 1845 N N . ALA A 1 237 ? 5.103 15.309 6.547 1.00 85.69 237 ALA A N 1
ATOM 1846 C CA . ALA A 1 237 ? 5.356 14.939 7.939 1.00 85.69 237 ALA A CA 1
ATOM 1847 C C . ALA A 1 237 ? 6.590 14.051 8.160 1.00 85.69 237 ALA A C 1
ATOM 1849 O O . ALA A 1 237 ? 6.936 13.757 9.302 1.00 85.69 237 ALA A O 1
ATOM 1850 N N . GLY A 1 238 ? 7.233 13.579 7.091 1.00 82.19 238 GLY A N 1
ATOM 1851 C CA . GLY A 1 238 ? 8.164 12.457 7.159 1.00 82.19 238 GLY A CA 1
ATOM 1852 C C . GLY A 1 238 ? 7.447 11.114 7.361 1.00 82.19 238 GLY A C 1
ATOM 1853 O O . GLY A 1 238 ? 6.223 11.001 7.254 1.00 82.19 238 GLY A O 1
ATOM 1854 N N . THR A 1 239 ? 8.225 10.061 7.629 1.00 72.06 239 THR A N 1
ATOM 1855 C CA . THR A 1 239 ? 7.684 8.744 8.010 1.00 72.06 239 THR A CA 1
ATOM 1856 C C . THR A 1 239 ? 7.771 8.617 9.528 1.00 72.06 239 THR A C 1
ATOM 1858 O O . THR A 1 239 ? 8.887 8.516 10.026 1.00 72.06 239 THR A O 1
ATOM 1861 N N . PRO A 1 240 ? 6.654 8.637 10.273 1.00 75.75 240 PRO A N 1
ATOM 1862 C CA . PRO A 1 240 ? 6.716 8.487 11.721 1.00 75.75 240 PRO A CA 1
ATOM 1863 C C . PRO A 1 240 ? 7.217 7.096 12.117 1.00 75.75 240 PRO A C 1
ATOM 1865 O O . PRO A 1 240 ? 6.673 6.074 11.684 1.00 75.75 240 PRO A O 1
ATOM 1868 N N . ASP A 1 241 ? 8.240 7.071 12.967 1.00 77.88 241 ASP A N 1
ATOM 1869 C CA . ASP A 1 241 ? 8.814 5.837 13.489 1.00 77.88 241 ASP A CA 1
ATOM 1870 C C . ASP A 1 241 ? 7.783 5.035 14.290 1.00 77.88 241 ASP A C 1
ATOM 1872 O O . ASP A 1 241 ? 6.954 5.566 15.030 1.00 77.88 241 ASP A O 1
ATOM 1876 N N . GLY A 1 242 ? 7.810 3.714 14.112 1.00 85.38 242 GLY A N 1
ATOM 1877 C CA . GLY A 1 242 ? 6.897 2.793 14.791 1.00 85.38 242 GLY A CA 1
ATOM 1878 C C . GLY A 1 242 ? 5.465 2.760 14.242 1.00 85.38 242 GLY A C 1
ATOM 1879 O O . GLY A 1 242 ? 4.740 1.816 14.563 1.00 85.38 242 GLY A O 1
ATOM 1880 N N . ALA A 1 243 ? 5.062 3.695 13.372 1.00 93.81 243 ALA A N 1
ATOM 1881 C CA . ALA A 1 243 ? 3.747 3.643 12.743 1.00 93.81 243 ALA A CA 1
ATOM 1882 C C . ALA A 1 243 ? 3.606 2.367 11.900 1.00 93.81 243 ALA A C 1
ATOM 1884 O O . ALA A 1 243 ? 4.438 2.041 11.046 1.00 93.81 243 ALA A O 1
ATOM 1885 N N . ASN A 1 244 ? 2.541 1.613 12.153 1.00 95.94 244 ASN A N 1
ATOM 1886 C CA . ASN A 1 244 ? 2.258 0.362 11.456 1.00 95.94 244 ASN A CA 1
ATOM 1887 C C . ASN A 1 244 ? 0.909 0.368 10.745 1.00 95.94 244 ASN A C 1
ATOM 1889 O O . ASN A 1 244 ? 0.692 -0.468 9.872 1.00 95.94 244 ASN A O 1
ATOM 1893 N N . LEU A 1 245 ? 0.059 1.352 11.015 1.00 97.31 245 LEU A N 1
ATOM 1894 C CA . LEU A 1 245 ? -1.196 1.563 10.312 1.00 97.31 245 LEU A CA 1
ATOM 1895 C C . LEU A 1 245 ? -1.258 2.972 9.729 1.00 97.31 245 LEU A C 1
ATOM 1897 O O . LEU A 1 245 ? -0.743 3.928 10.304 1.00 97.31 245 LEU A O 1
ATOM 1901 N N . MET A 1 246 ? -1.924 3.097 8.588 1.00 97.62 246 MET A N 1
ATOM 1902 C CA . MET A 1 246 ? -2.271 4.369 7.970 1.00 97.62 246 MET A CA 1
ATOM 1903 C C . MET A 1 246 ? -3.780 4.425 7.786 1.00 97.62 246 MET A C 1
ATOM 1905 O O . MET A 1 246 ? -4.393 3.490 7.270 1.00 97.62 246 MET A O 1
ATOM 1909 N N . LYS A 1 247 ? -4.366 5.547 8.185 1.00 97.94 247 LYS A N 1
ATOM 1910 C CA . LYS A 1 247 ? -5.750 5.926 7.930 1.00 97.94 247 LYS A CA 1
ATOM 1911 C C . LYS A 1 247 ? -5.744 6.989 6.839 1.00 97.94 247 LYS A C 1
ATOM 1913 O O . LYS A 1 247 ? -5.409 8.143 7.102 1.00 97.94 247 LYS A O 1
ATOM 1918 N N . LEU A 1 248 ? -6.089 6.596 5.620 1.00 98.44 248 LEU A N 1
ATOM 1919 C CA . LEU A 1 248 ? -6.199 7.495 4.477 1.00 98.44 248 LEU A CA 1
ATOM 1920 C C . LEU A 1 248 ? -7.606 8.098 4.466 1.00 98.44 248 LEU A C 1
ATOM 1922 O O . LEU A 1 248 ? -8.572 7.382 4.208 1.00 98.44 248 LEU A O 1
ATOM 1926 N N . HIS A 1 249 ? -7.731 9.388 4.767 1.00 98.25 249 HIS A N 1
ATOM 1927 C CA . HIS A 1 249 ? -9.026 10.065 4.806 1.00 98.25 249 HIS A CA 1
ATOM 1928 C C . HIS A 1 249 ? -9.544 10.358 3.399 1.00 98.25 249 HIS A C 1
ATOM 1930 O O . HIS A 1 249 ? -8.762 10.689 2.509 1.00 98.25 249 HIS A O 1
ATOM 1936 N N . HIS A 1 250 ? -10.860 10.269 3.215 1.00 95.94 250 HIS A N 1
ATOM 1937 C CA . HIS A 1 250 ? -11.550 10.770 2.023 1.00 95.94 250 HIS A CA 1
ATOM 1938 C C . HIS A 1 250 ? -12.642 11.797 2.359 1.00 95.94 250 HIS A C 1
ATOM 1940 O O . HIS A 1 250 ? -13.287 12.321 1.455 1.00 95.94 250 HIS A O 1
ATOM 1946 N N . ASP A 1 251 ? -12.900 12.039 3.645 1.00 95.44 251 ASP A N 1
ATOM 1947 C CA . ASP A 1 251 ? -13.745 13.121 4.158 1.00 95.44 251 ASP A CA 1
ATOM 1948 C C . ASP A 1 251 ? -12.992 14.459 4.233 1.00 95.44 251 ASP A C 1
ATOM 1950 O O . ASP A 1 251 ? -13.596 15.525 4.182 1.00 95.44 251 ASP A O 1
ATOM 1954 N N . GLN A 1 252 ? -11.663 14.398 4.298 1.00 95.44 252 GLN A N 1
ATOM 1955 C CA . GLN A 1 252 ? -10.755 15.541 4.298 1.00 95.44 252 GLN A CA 1
ATOM 1956 C C . GLN A 1 252 ? -9.395 15.137 3.696 1.00 95.44 252 GLN A C 1
ATOM 1958 O O . GLN A 1 252 ? -9.053 13.950 3.723 1.00 95.44 252 GLN A O 1
ATOM 1963 N N . PRO A 1 253 ? -8.594 16.082 3.162 1.00 96.19 253 PRO A N 1
ATOM 1964 C CA . PRO A 1 253 ? -7.303 15.784 2.540 1.00 96.19 253 PRO A CA 1
ATOM 1965 C C . PRO A 1 253 ? -6.229 15.521 3.607 1.00 96.19 253 PRO A C 1
ATOM 1967 O O . PRO A 1 253 ? -5.376 16.371 3.880 1.00 96.19 253 PRO A O 1
ATOM 1970 N N . ALA A 1 254 ? -6.300 14.354 4.244 1.00 97.69 254 ALA A N 1
ATOM 1971 C CA . ALA A 1 254 ? -5.451 13.983 5.364 1.00 97.69 254 ALA A CA 1
ATOM 1972 C C . ALA A 1 254 ? -5.064 12.498 5.390 1.00 97.69 254 ALA A C 1
ATOM 1974 O O . ALA A 1 254 ? -5.747 11.617 4.862 1.00 97.69 254 ALA A O 1
ATOM 1975 N N . VAL A 1 255 ? -3.973 12.216 6.095 1.00 98.06 255 VAL A N 1
ATOM 1976 C CA . VAL A 1 255 ? -3.565 10.862 6.478 1.00 98.06 255 VAL A CA 1
ATOM 1977 C C . VAL A 1 255 ? -3.240 10.862 7.962 1.00 98.06 255 VAL A C 1
ATOM 1979 O O . VAL A 1 255 ? -2.547 11.757 8.439 1.00 98.06 255 VAL A O 1
ATOM 1982 N N . SER A 1 256 ? -3.718 9.855 8.689 1.00 97.62 256 SER A N 1
ATOM 1983 C CA . SER A 1 256 ? -3.245 9.592 10.050 1.00 97.62 256 SER A CA 1
ATOM 1984 C C . SER A 1 256 ? -2.331 8.375 10.051 1.00 97.62 256 SER A C 1
ATOM 1986 O O . SER A 1 256 ? -2.728 7.311 9.580 1.00 97.62 256 SER A O 1
ATOM 1988 N N . TYR A 1 257 ? -1.139 8.505 10.614 1.00 97.81 257 TYR A N 1
ATOM 1989 C CA . TYR A 1 257 ? -0.254 7.381 10.903 1.00 97.81 257 TYR A CA 1
ATOM 1990 C C . TYR A 1 257 ? -0.481 6.936 12.342 1.00 97.81 257 TYR A C 1
ATOM 1992 O O . TYR A 1 257 ? -0.442 7.758 13.255 1.00 97.81 257 TYR A O 1
ATOM 2000 N N . LEU A 1 258 ? -0.751 5.652 12.542 1.00 97.12 258 LEU A N 1
ATOM 2001 C CA . LEU A 1 258 ? -1.143 5.084 13.825 1.00 97.12 258 LEU A CA 1
ATOM 2002 C C . LEU A 1 258 ? -0.089 4.073 14.284 1.00 97.12 258 LEU A C 1
ATOM 2004 O O . LEU A 1 258 ? 0.347 3.213 13.509 1.00 97.12 258 LEU A O 1
ATOM 2008 N N . THR A 1 259 ? 0.295 4.178 15.552 1.00 96.81 259 THR A N 1
ATOM 2009 C CA . THR A 1 259 ? 1.259 3.289 16.200 1.00 96.81 259 THR A CA 1
ATOM 2010 C C . THR A 1 259 ? 0.521 2.366 17.151 1.00 96.81 259 THR A C 1
ATOM 2012 O O . THR A 1 259 ? 0.045 2.800 18.202 1.00 96.81 259 THR A O 1
ATOM 2015 N N . CYS A 1 260 ? 0.450 1.088 16.785 1.00 96.19 260 CYS A N 1
ATOM 2016 C CA . CYS A 1 260 ? -0.177 0.042 17.587 1.00 96.19 260 CYS A CA 1
ATOM 2017 C C . CYS A 1 260 ? 0.866 -1.009 17.984 1.00 96.19 260 CYS A C 1
ATOM 2019 O O . CYS A 1 260 ? 1.166 -1.893 17.179 1.00 96.19 260 CYS A O 1
ATOM 2021 N N . PRO A 1 261 ? 1.477 -0.905 19.176 1.00 94.75 261 PRO A N 1
ATOM 2022 C CA . PRO A 1 261 ? 2.473 -1.864 19.644 1.00 94.75 261 PRO A CA 1
ATOM 2023 C C . PRO A 1 261 ? 1.946 -3.300 19.611 1.00 94.75 261 PRO A C 1
ATOM 2025 O O . PRO A 1 261 ? 0.743 -3.530 19.699 1.00 94.75 261 PRO A O 1
ATOM 2028 N N . ASP A 1 262 ? 2.858 -4.259 19.439 1.00 94.56 262 ASP A N 1
ATOM 2029 C CA . ASP A 1 262 ? 2.539 -5.692 19.418 1.00 94.56 262 ASP A CA 1
ATOM 2030 C C . ASP A 1 262 ? 1.412 -6.089 18.446 1.00 94.56 262 ASP A C 1
ATOM 2032 O O . ASP A 1 262 ? 0.749 -7.105 18.647 1.00 94.56 262 ASP A O 1
ATOM 2036 N N . PHE A 1 263 ? 1.242 -5.337 17.346 1.00 96.12 263 PHE A N 1
ATOM 2037 C CA . PHE A 1 263 ? 0.170 -5.541 16.363 1.00 96.12 263 PHE A CA 1
ATOM 2038 C C . PHE A 1 263 ? 0.020 -6.992 15.897 1.00 96.12 263 PHE A C 1
ATOM 2040 O O . PHE A 1 263 ? -1.098 -7.447 15.691 1.00 96.12 263 PHE A O 1
ATOM 2047 N N . ASP A 1 264 ? 1.110 -7.748 15.761 1.00 94.38 264 ASP A N 1
ATOM 2048 C CA . ASP A 1 264 ? 1.044 -9.152 15.344 1.00 94.38 264 ASP A CA 1
ATOM 2049 C C . ASP A 1 264 ? 0.712 -10.119 16.497 1.00 94.38 264 ASP A C 1
ATOM 2051 O O . ASP A 1 264 ? 0.124 -11.183 16.281 1.00 94.38 264 ASP A O 1
ATOM 2055 N N . LYS A 1 265 ? 1.088 -9.771 17.732 1.00 94.94 265 LYS A N 1
ATOM 2056 C CA . LYS A 1 265 ? 1.019 -10.659 18.903 1.00 94.94 265 LYS A CA 1
ATOM 2057 C C . LYS A 1 265 ? -0.278 -10.496 19.688 1.00 94.94 265 LYS A C 1
ATOM 2059 O O . LYS A 1 265 ? -0.897 -11.504 20.030 1.00 94.94 265 LYS A O 1
ATOM 2064 N N . ASP A 1 266 ? -0.673 -9.258 19.959 1.00 95.38 266 ASP A N 1
ATOM 2065 C CA . ASP A 1 266 ? -1.880 -8.924 20.711 1.00 95.38 266 ASP A CA 1
ATOM 2066 C C . ASP A 1 266 ? -3.104 -9.079 19.798 1.00 95.38 266 ASP A C 1
ATOM 2068 O O . ASP A 1 266 ? -3.106 -8.462 18.734 1.00 95.38 266 ASP A O 1
ATOM 2072 N N . PRO A 1 267 ? -4.131 -9.886 20.128 1.00 95.50 267 PRO A N 1
ATOM 2073 C CA . PRO A 1 267 ? -5.351 -9.979 19.325 1.00 95.50 267 PRO A CA 1
ATOM 2074 C C . PRO A 1 267 ? -6.010 -8.620 19.065 1.00 95.50 267 PRO A C 1
ATOM 2076 O O . PRO A 1 267 ? -6.513 -8.419 17.954 1.00 95.50 267 PRO A O 1
ATOM 2079 N N . HIS A 1 268 ? -5.976 -7.693 20.027 1.00 96.56 268 HIS A N 1
ATOM 2080 C CA . HIS A 1 268 ? -6.606 -6.372 19.949 1.00 96.56 268 HIS A CA 1
ATOM 2081 C C . HIS A 1 268 ? -5.642 -5.293 20.448 1.00 96.56 268 HIS A C 1
ATOM 2083 O O . HIS A 1 268 ? -5.796 -4.776 21.553 1.00 96.56 268 HIS A O 1
ATOM 2089 N N . PRO A 1 269 ? -4.629 -4.943 19.641 1.00 96.06 269 PRO A N 1
ATOM 2090 C CA . PRO A 1 269 ? -3.594 -4.011 20.042 1.00 96.06 269 PRO A CA 1
ATOM 2091 C C . PRO A 1 269 ? -4.196 -2.628 20.276 1.00 96.06 269 PRO A C 1
ATOM 2093 O O . PRO A 1 269 ? -5.043 -2.149 19.512 1.00 96.06 269 PRO A O 1
ATOM 2096 N N . TYR A 1 270 ? -3.720 -1.972 21.326 1.00 95.69 270 TYR A N 1
ATOM 2097 C CA . TYR A 1 270 ? -4.104 -0.605 21.638 1.00 95.69 270 TYR A CA 1
ATOM 2098 C C . TYR A 1 270 ? -3.430 0.397 20.696 1.00 95.69 270 TYR A C 1
ATOM 2100 O O . TYR A 1 270 ? -2.346 0.166 20.153 1.00 95.69 270 TYR A O 1
ATOM 2108 N N . LEU A 1 271 ? -4.062 1.553 20.518 1.00 96.44 271 LEU A N 1
ATOM 2109 C CA . LEU A 1 271 ? -3.437 2.712 19.894 1.00 96.44 271 LEU A CA 1
ATOM 2110 C C . LEU A 1 271 ? -2.539 3.402 20.924 1.00 96.44 271 LEU A C 1
ATOM 2112 O O . LEU A 1 271 ? -3.033 3.829 21.960 1.00 96.44 271 LEU A O 1
ATOM 2116 N N . ALA A 1 272 ? -1.234 3.498 20.658 1.00 95.50 272 ALA A N 1
ATOM 2117 C CA . ALA A 1 272 ? -0.270 4.158 21.546 1.00 95.50 272 ALA A CA 1
ATOM 2118 C C . ALA A 1 272 ? -0.015 5.616 21.153 1.00 95.50 272 ALA A C 1
ATOM 2120 O O . ALA A 1 272 ? 0.177 6.478 22.010 1.00 95.50 272 ALA A O 1
ATOM 2121 N N . ALA A 1 273 ? -0.007 5.896 19.850 1.00 95.19 273 ALA A N 1
ATOM 2122 C CA . ALA A 1 273 ? 0.170 7.238 19.320 1.00 95.19 273 ALA A CA 1
ATOM 2123 C C . ALA A 1 273 ? -0.466 7.374 17.936 1.00 95.19 273 ALA A C 1
ATOM 2125 O O . ALA A 1 273 ? -0.601 6.393 17.199 1.00 95.19 273 ALA A O 1
ATOM 2126 N N . SER A 1 274 ? -0.801 8.606 17.569 1.00 95.81 274 SER A N 1
ATOM 2127 C CA . SER A 1 274 ? -1.212 8.968 16.218 1.00 95.81 274 SER A CA 1
ATOM 2128 C C . SER A 1 274 ? -0.544 10.258 15.765 1.00 95.81 274 SER A C 1
ATOM 2130 O O . SER A 1 274 ? -0.499 11.228 16.519 1.00 95.81 274 SER A O 1
ATOM 2132 N N . LEU A 1 275 ? -0.094 10.288 14.513 1.00 96.44 275 LEU A N 1
ATOM 2133 C CA . LEU A 1 275 ? 0.311 11.499 13.810 1.00 96.44 275 LEU A CA 1
ATOM 2134 C C . LEU A 1 275 ? -0.715 11.798 12.719 1.00 96.44 275 LEU A C 1
ATOM 2136 O O . LEU A 1 275 ? -0.778 11.097 11.709 1.00 96.44 275 LEU A O 1
ATOM 2140 N N . PHE A 1 276 ? -1.519 12.830 12.926 1.00 97.12 276 PHE A N 1
ATOM 2141 C CA . PHE A 1 276 ? -2.429 13.371 11.932 1.00 97.12 276 PHE A CA 1
ATOM 2142 C C . PHE A 1 276 ? -1.684 14.338 11.014 1.00 97.12 276 PHE A C 1
ATOM 2144 O O . PHE A 1 276 ? -0.973 15.222 11.490 1.00 97.12 276 PHE A O 1
ATOM 2151 N N . VAL A 1 277 ? -1.866 14.193 9.704 1.00 96.88 277 VAL A N 1
ATOM 2152 C CA . VAL A 1 277 ? -1.245 15.041 8.686 1.00 96.88 277 VAL A CA 1
ATOM 2153 C C . VAL A 1 277 ? -2.323 15.584 7.768 1.00 96.88 277 VAL A C 1
ATOM 2155 O O . VAL A 1 277 ? -2.898 14.844 6.970 1.00 96.88 277 VAL A O 1
ATOM 2158 N N . HIS A 1 278 ? -2.574 16.886 7.846 1.00 96.56 278 HIS A N 1
ATOM 2159 C CA . HIS A 1 278 ? -3.419 17.579 6.889 1.00 96.56 278 HIS A CA 1
ATOM 2160 C C . HIS A 1 278 ? -2.573 17.977 5.677 1.00 96.56 278 HIS A C 1
ATOM 2162 O O . HIS A 1 278 ? -1.741 18.878 5.763 1.00 96.56 278 HIS A O 1
ATOM 2168 N N . ILE A 1 279 ? -2.826 17.358 4.523 1.00 94.12 279 ILE A N 1
ATOM 2169 C CA . ILE A 1 279 ? -2.024 17.530 3.303 1.00 94.12 279 ILE A CA 1
ATOM 2170 C C . ILE A 1 279 ? -2.165 18.959 2.765 1.00 94.12 279 ILE A C 1
ATOM 2172 O O . ILE A 1 279 ? -1.168 19.634 2.545 1.00 94.12 279 ILE A O 1
ATOM 2176 N N . GLY A 1 280 ? -3.402 19.450 2.614 1.00 88.06 280 GLY A N 1
ATOM 2177 C CA . GLY A 1 280 ? -3.654 20.778 2.030 1.00 88.06 280 GLY A CA 1
ATOM 2178 C C . GLY A 1 280 ? -3.099 21.949 2.853 1.00 88.06 280 GLY A C 1
ATOM 2179 O O . GLY A 1 280 ? -2.520 22.872 2.297 1.00 88.06 280 GLY A O 1
ATOM 2180 N N . GLN A 1 281 ? -3.241 21.895 4.181 1.00 92.75 281 GLN A N 1
ATOM 2181 C CA . GLN A 1 281 ? -2.722 22.909 5.105 1.00 92.75 281 GLN A CA 1
ATOM 2182 C C . GLN A 1 281 ? -1.254 22.682 5.486 1.00 92.75 281 GLN A C 1
ATOM 2184 O O . GLN A 1 281 ? -0.683 23.525 6.168 1.00 92.75 281 GLN A O 1
ATOM 2189 N N . GLN A 1 282 ? -0.674 21.539 5.103 1.00 91.88 282 GLN A N 1
ATOM 2190 C CA . GLN A 1 282 ? 0.671 21.106 5.494 1.00 91.88 282 GLN A CA 1
ATOM 2191 C C . GLN A 1 282 ? 0.900 21.158 7.015 1.00 91.88 282 GLN A C 1
ATOM 2193 O O . GLN A 1 282 ? 1.965 21.536 7.492 1.00 91.88 282 GLN A O 1
ATOM 2198 N N . LYS A 1 283 ? -0.127 20.790 7.791 1.00 92.00 283 LYS A N 1
ATOM 2199 C CA . LYS A 1 283 ? -0.087 20.788 9.260 1.00 92.00 283 LYS A CA 1
ATOM 2200 C C . LYS A 1 283 ? -0.042 19.372 9.795 1.00 92.00 283 LYS A C 1
ATOM 2202 O O . LYS A 1 283 ? -0.740 18.490 9.293 1.00 92.00 283 LYS A O 1
ATOM 2207 N N . THR A 1 284 ? 0.720 19.190 10.863 1.00 93.69 284 THR A N 1
ATOM 2208 C CA . THR A 1 284 ? 0.778 17.941 11.612 1.00 93.69 284 THR A CA 1
ATOM 2209 C C . THR A 1 284 ? 0.231 18.141 13.021 1.00 93.69 284 THR A C 1
ATOM 2211 O O . THR A 1 284 ? 0.334 19.220 13.604 1.00 93.69 284 THR A O 1
ATOM 2214 N N . SER A 1 285 ? -0.398 17.107 13.567 1.00 94.38 285 SER A N 1
ATOM 2215 C CA . SER A 1 285 ? -0.831 17.058 14.961 1.00 94.38 285 SER A CA 1
ATOM 2216 C C . SER A 1 285 ? -0.527 15.678 15.509 1.00 94.38 285 SER A C 1
ATOM 2218 O O . SER A 1 285 ? -0.836 14.668 14.878 1.00 94.38 285 SER A O 1
ATOM 2220 N N . TRP A 1 286 ? 0.118 15.631 16.665 1.00 93.75 286 TRP A N 1
ATOM 2221 C CA . TRP A 1 286 ? 0.514 14.387 17.297 1.00 93.75 286 TRP A CA 1
ATOM 2222 C C . TRP A 1 286 ? -0.252 14.184 18.595 1.00 93.75 286 TRP A C 1
ATOM 2224 O O . TRP A 1 286 ? -0.509 15.127 19.343 1.00 93.75 286 TRP A O 1
ATOM 2234 N N . THR A 1 287 ? -0.630 12.941 18.860 1.00 94.75 287 THR A N 1
ATOM 2235 C CA . THR A 1 287 ? -1.384 12.562 20.053 1.00 94.75 287 THR A CA 1
ATOM 2236 C C . THR A 1 287 ? -0.810 11.276 20.620 1.00 94.75 287 THR A C 1
ATOM 2238 O O . THR A 1 287 ? -0.605 10.308 19.887 1.00 94.75 287 THR A O 1
ATOM 2241 N N . GLN A 1 288 ? -0.577 11.264 21.930 1.00 94.31 288 GLN A N 1
ATOM 2242 C CA . GLN A 1 288 ? -0.244 10.066 22.692 1.00 94.31 288 GLN A CA 1
ATOM 2243 C C . GLN A 1 288 ? -1.449 9.556 23.460 1.00 94.31 288 GLN A C 1
ATOM 2245 O O . GLN A 1 288 ? -2.231 10.328 24.010 1.00 94.31 288 GLN A O 1
ATOM 2250 N N . TYR A 1 289 ? -1.529 8.237 23.551 1.00 93.94 289 TYR A N 1
ATOM 2251 C CA . TYR A 1 289 ? -2.535 7.525 24.318 1.00 93.94 289 TYR A CA 1
ATOM 2252 C C . TYR A 1 289 ? -1.813 6.738 25.417 1.00 93.94 289 TYR A C 1
ATOM 2254 O O . TYR A 1 289 ? -1.409 5.590 25.196 1.00 93.94 289 TYR A O 1
ATOM 2262 N N . PRO A 1 290 ? -1.570 7.360 26.587 1.00 92.12 290 PRO A N 1
ATOM 2263 C CA . PRO A 1 290 ? -0.877 6.695 27.679 1.00 92.12 290 PRO A CA 1
ATOM 2264 C C . PRO A 1 290 ? -1.676 5.474 28.160 1.00 92.12 290 PRO A C 1
ATOM 2266 O O . PRO A 1 290 ? -2.899 5.417 27.966 1.00 92.12 290 PRO A O 1
ATOM 2269 N N . PRO A 1 291 ? -1.011 4.492 28.799 1.00 93.00 291 PRO A N 1
ATOM 2270 C CA . PRO A 1 291 ? -1.688 3.349 29.396 1.00 93.00 291 PRO A CA 1
ATOM 2271 C C . PRO A 1 291 ? -2.828 3.806 30.308 1.00 93.00 291 PRO A C 1
ATOM 2273 O O . PRO A 1 291 ? -2.611 4.442 31.336 1.00 93.00 291 PRO A O 1
ATOM 2276 N N . SER A 1 292 ? -4.053 3.515 29.888 1.00 93.62 292 SER A N 1
ATOM 2277 C CA . SER A 1 292 ? -5.280 3.863 30.594 1.00 93.62 292 SER A CA 1
ATOM 2278 C C . SER A 1 292 ? -6.402 2.924 30.148 1.00 93.62 292 SER A C 1
ATOM 2280 O O . SER A 1 292 ? -6.361 2.426 29.019 1.00 93.62 292 SER A O 1
ATOM 2282 N N . PRO A 1 293 ? -7.432 2.699 30.980 1.00 91.12 293 PRO A N 1
ATOM 2283 C CA . PRO A 1 293 ? -8.568 1.857 30.602 1.00 91.12 293 PRO A CA 1
ATOM 2284 C C . PRO A 1 293 ? -9.341 2.382 29.377 1.00 91.12 293 PRO A C 1
ATOM 2286 O O . PRO A 1 293 ? -10.005 1.613 28.689 1.00 91.12 293 PRO A O 1
ATOM 2289 N N . HIS A 1 294 ? -9.230 3.677 29.068 1.00 92.62 294 HIS A N 1
ATOM 2290 C CA . HIS A 1 294 ? -9.963 4.332 27.982 1.00 92.62 294 HIS A CA 1
ATOM 2291 C C . HIS A 1 294 ? -9.182 4.430 26.666 1.00 92.62 294 HIS A C 1
ATOM 2293 O O . HIS A 1 294 ? -9.677 5.029 25.711 1.00 92.62 294 HIS A O 1
ATOM 2299 N N . ARG A 1 295 ? -7.967 3.868 26.582 1.00 93.94 295 ARG A N 1
ATOM 2300 C CA . ARG A 1 295 ? -7.201 3.928 25.331 1.00 93.94 295 ARG A CA 1
ATOM 2301 C C . ARG A 1 295 ? -7.906 3.137 24.217 1.00 93.94 295 ARG A C 1
ATOM 2303 O O . ARG A 1 295 ? -8.467 2.072 24.503 1.00 93.94 295 ARG A O 1
ATOM 2310 N N . PRO A 1 296 ? -7.885 3.628 22.963 1.00 95.56 296 PRO A N 1
ATOM 2311 C CA . PRO A 1 296 ? -8.555 2.949 21.861 1.00 95.56 296 PRO A CA 1
ATOM 2312 C C . PRO A 1 296 ? -7.955 1.572 21.574 1.00 95.56 296 PRO A C 1
ATOM 2314 O O . PRO A 1 296 ? -6.731 1.419 21.593 1.00 95.56 296 PRO A O 1
ATOM 2317 N N . LEU A 1 297 ? -8.807 0.600 21.242 1.00 94.88 297 LEU A N 1
ATOM 2318 C CA . LEU A 1 297 ? -8.397 -0.724 20.771 1.00 94.88 297 LEU A CA 1
ATOM 2319 C C . LEU A 1 297 ? -8.687 -0.921 19.288 1.00 94.88 297 LEU A C 1
ATOM 2321 O O . LEU A 1 297 ? -9.657 -0.399 18.735 1.00 94.88 297 LEU A O 1
ATOM 2325 N N . LEU A 1 298 ? -7.847 -1.730 18.647 1.00 95.31 298 LEU A N 1
ATOM 2326 C CA . LEU A 1 298 ? -8.090 -2.196 17.295 1.00 95.31 298 LEU A CA 1
ATOM 2327 C C . LEU A 1 298 ? -8.781 -3.546 17.271 1.00 95.31 298 LEU A C 1
ATOM 2329 O O . LEU A 1 298 ? -8.352 -4.503 17.907 1.00 95.31 298 LEU A O 1
ATOM 2333 N N . HIS A 1 299 ? -9.772 -3.629 16.394 1.00 95.62 299 HIS A N 1
ATOM 2334 C CA . HIS A 1 299 ? -10.545 -4.831 16.125 1.00 95.62 299 HIS A CA 1
ATOM 2335 C C . HIS A 1 299 ? -10.436 -5.226 14.657 1.00 95.62 299 HIS A C 1
ATOM 2337 O O . HIS A 1 299 ? -10.251 -4.360 13.792 1.00 95.62 299 HIS A O 1
ATOM 2343 N N . ARG A 1 300 ? -10.643 -6.516 14.367 1.00 95.56 300 ARG A N 1
ATOM 2344 C CA . ARG A 1 300 ? -10.724 -7.055 12.993 1.00 95.56 300 ARG A CA 1
ATOM 2345 C C . ARG A 1 300 ? -9.469 -6.755 12.162 1.00 95.56 300 ARG A C 1
ATOM 2347 O O . ARG A 1 300 ? -9.531 -6.216 11.055 1.00 95.56 300 ARG A O 1
ATOM 2354 N N . LYS A 1 301 ? -8.290 -7.038 12.729 1.00 95.50 301 LYS A N 1
ATOM 2355 C CA . LYS A 1 301 ? -6.994 -6.678 12.122 1.00 95.50 301 LYS A CA 1
ATOM 2356 C C . LYS A 1 301 ? -6.731 -7.319 10.763 1.00 95.50 301 LYS A C 1
ATOM 2358 O O . LYS A 1 301 ? -5.961 -6.779 9.971 1.00 95.50 301 LYS A O 1
ATOM 2363 N N . GLU A 1 302 ? -7.357 -8.458 10.485 1.00 97.31 302 GLU A N 1
ATOM 2364 C CA . GLU A 1 302 ? -7.333 -9.139 9.189 1.00 97.31 302 GLU A CA 1
ATOM 2365 C C . GLU A 1 302 ? -7.800 -8.259 8.027 1.00 97.31 302 GLU A C 1
ATOM 2367 O O . GLU A 1 302 ? -7.470 -8.554 6.876 1.00 97.31 302 GLU A O 1
ATOM 2372 N N . GLU A 1 303 ? -8.550 -7.195 8.312 1.00 96.69 303 GLU A N 1
ATOM 2373 C CA . GLU A 1 303 ? -9.042 -6.246 7.314 1.00 96.69 303 GLU A CA 1
ATOM 2374 C C . GLU A 1 303 ? -8.006 -5.188 6.946 1.00 96.69 303 GLU A C 1
ATOM 2376 O O . GLU A 1 303 ? -8.034 -4.658 5.839 1.00 96.69 303 GLU A O 1
ATOM 2381 N N . PHE A 1 304 ? -7.058 -4.892 7.839 1.00 97.44 304 PHE A N 1
ATOM 2382 C CA . PHE A 1 304 ? -6.014 -3.902 7.573 1.00 97.44 304 PHE A CA 1
ATOM 2383 C C . PHE A 1 304 ? -4.900 -4.446 6.672 1.00 97.44 304 PHE A C 1
ATOM 2385 O O . PHE A 1 304 ? -4.142 -3.667 6.095 1.00 97.44 304 PHE A O 1
ATOM 2392 N N . VAL A 1 305 ? -4.770 -5.768 6.552 1.00 97.12 305 VAL A N 1
ATOM 2393 C CA . VAL A 1 305 ? -3.699 -6.423 5.790 1.00 97.12 305 VAL A CA 1
ATOM 2394 C C . VAL A 1 305 ? -4.183 -7.006 4.465 1.00 97.12 305 VAL A C 1
ATOM 2396 O O . VAL A 1 305 ? -5.356 -7.318 4.269 1.00 97.12 305 VAL A O 1
ATOM 2399 N N . ALA A 1 306 ? -3.227 -7.196 3.561 1.00 94.69 306 ALA A N 1
ATOM 2400 C CA . ALA A 1 306 ? -3.388 -7.893 2.295 1.00 94.69 306 ALA A CA 1
ATOM 2401 C C . ALA A 1 306 ? -3.959 -9.306 2.436 1.00 94.69 306 ALA A C 1
ATOM 2403 O O . ALA A 1 306 ? -3.663 -10.009 3.403 1.00 94.69 306 ALA A O 1
ATOM 2404 N N . GLN A 1 307 ? -4.674 -9.776 1.409 1.00 92.44 307 GLN A N 1
ATOM 2405 C CA . GLN A 1 307 ? -5.224 -11.138 1.370 1.00 92.44 307 GLN A CA 1
ATOM 2406 C C . GLN A 1 307 ? -4.152 -12.222 1.572 1.00 92.44 307 GLN A C 1
ATOM 2408 O O . GLN A 1 307 ? -4.416 -13.211 2.251 1.00 92.44 307 GLN A O 1
ATOM 2413 N N . GLY A 1 308 ? -2.945 -12.010 1.034 1.00 91.56 308 GLY A N 1
ATOM 2414 C CA . GLY A 1 308 ? -1.810 -12.930 1.154 1.00 91.56 308 GLY A CA 1
ATOM 2415 C C . GLY A 1 308 ? -1.028 -12.837 2.470 1.00 91.56 308 GLY A C 1
ATOM 2416 O O . GLY A 1 308 ? -0.001 -13.497 2.604 1.00 91.56 308 GLY A O 1
ATOM 2417 N N . HIS A 1 309 ? -1.455 -12.018 3.437 1.00 95.56 309 HIS A N 1
ATOM 2418 C CA . HIS A 1 309 ? -0.708 -11.838 4.679 1.00 95.56 309 HIS A CA 1
ATOM 2419 C C . HIS A 1 309 ? -0.695 -13.133 5.526 1.00 95.56 309 HIS A C 1
ATOM 2421 O O . HIS A 1 309 ? -1.771 -13.656 5.835 1.00 95.56 309 HIS A O 1
ATOM 2427 N N . PRO A 1 310 ? 0.478 -13.626 5.985 1.00 95.94 310 PRO A N 1
ATOM 2428 C CA . PRO A 1 310 ? 0.601 -14.946 6.620 1.00 95.94 310 PRO A CA 1
ATOM 2429 C C . PRO A 1 310 ? -0.300 -15.153 7.842 1.00 95.94 310 PRO A C 1
ATOM 2431 O O . PRO A 1 310 ? -0.833 -16.238 8.066 1.00 95.94 310 PRO A O 1
ATOM 2434 N N . GLN A 1 311 ? -0.504 -14.100 8.637 1.00 96.06 311 GLN A N 1
ATOM 2435 C CA . GLN A 1 311 ? -1.312 -14.178 9.857 1.00 96.06 311 GLN A CA 1
ATOM 2436 C C . GLN A 1 311 ? -2.806 -13.902 9.632 1.00 96.06 311 GLN A C 1
ATOM 2438 O O . GLN A 1 311 ? -3.611 -14.125 10.538 1.00 96.06 311 GLN A O 1
ATOM 2443 N N . ARG A 1 312 ? -3.213 -13.466 8.430 1.00 97.12 312 ARG A N 1
ATOM 2444 C CA . ARG A 1 312 ? -4.584 -13.004 8.162 1.00 97.12 312 ARG A CA 1
ATOM 2445 C C . ARG A 1 312 ? -5.632 -14.062 8.482 1.00 97.12 312 ARG A C 1
ATOM 2447 O O . ARG A 1 312 ? -6.620 -13.765 9.144 1.00 97.12 312 ARG A O 1
ATOM 2454 N N . ALA A 1 313 ? -5.399 -15.306 8.063 1.00 97.25 313 ALA A N 1
ATOM 2455 C CA . ALA A 1 313 ? -6.323 -16.409 8.320 1.00 97.25 313 ALA A CA 1
ATOM 2456 C C . ALA A 1 313 ? -6.487 -16.699 9.824 1.00 97.25 313 ALA A C 1
ATOM 2458 O O . ALA A 1 313 ? -7.571 -17.059 10.278 1.00 97.25 313 ALA A O 1
ATOM 2459 N N . ARG A 1 314 ? -5.424 -16.528 10.623 1.00 97.00 314 ARG A N 1
ATOM 2460 C CA . ARG A 1 314 ? -5.489 -16.682 12.084 1.00 97.00 314 ARG A CA 1
ATOM 2461 C C . ARG A 1 314 ? -6.370 -15.607 12.711 1.00 97.00 314 ARG A C 1
ATOM 2463 O O . ARG A 1 314 ? -7.217 -15.956 13.527 1.00 97.00 314 ARG A O 1
ATOM 2470 N N . TRP A 1 315 ? -6.184 -14.352 12.318 1.00 97.75 315 TRP A N 1
ATOM 2471 C CA . TRP A 1 315 ? -6.957 -13.217 12.821 1.00 97.75 315 TRP A CA 1
ATOM 2472 C C . TRP A 1 315 ? -8.432 -13.300 12.401 1.00 97.75 315 TRP A C 1
ATOM 2474 O O . TRP A 1 315 ? -9.306 -13.236 13.256 1.00 97.75 315 TRP A O 1
ATOM 2484 N N . ALA A 1 316 ? -8.714 -13.630 11.137 1.00 97.75 316 ALA A N 1
ATOM 2485 C CA . ALA A 1 316 ? -10.082 -13.804 10.638 1.00 97.75 316 ALA A CA 1
ATOM 2486 C C . ALA A 1 316 ? -10.872 -14.889 11.397 1.00 97.75 316 ALA A C 1
ATOM 2488 O O . ALA A 1 316 ? -12.065 -14.737 11.667 1.00 97.75 316 ALA A O 1
ATOM 2489 N N . ARG A 1 317 ? -10.210 -15.994 11.776 1.00 97.88 317 ARG A N 1
ATOM 2490 C CA . ARG A 1 317 ? -10.827 -17.052 12.598 1.00 97.88 317 ARG A CA 1
ATOM 2491 C C . ARG A 1 317 ? -11.194 -16.563 13.994 1.00 97.88 317 ARG A C 1
ATOM 2493 O O . ARG A 1 317 ? -12.224 -16.986 14.513 1.00 97.88 317 ARG A O 1
ATOM 2500 N N . LEU A 1 318 ? -10.358 -15.720 14.598 1.00 97.94 318 LEU A N 1
ATOM 2501 C CA . LEU A 1 318 ? -10.662 -15.104 15.884 1.00 97.94 318 LEU A CA 1
ATOM 2502 C C . LEU A 1 318 ? -11.891 -14.195 15.747 1.00 97.94 318 LEU A C 1
ATOM 2504 O O . LEU A 1 318 ? -12.883 -14.433 16.428 1.00 97.94 318 LEU A O 1
ATOM 2508 N N . THR A 1 319 ? -11.881 -13.272 14.784 1.00 97.69 319 THR A N 1
ATOM 2509 C CA . THR A 1 319 ? -13.014 -12.370 14.532 1.00 97.69 319 THR A CA 1
ATOM 2510 C C . THR A 1 319 ? -14.313 -13.119 14.261 1.00 97.69 319 THR A C 1
ATOM 2512 O O . THR A 1 319 ? -15.349 -12.768 14.813 1.00 97.69 319 THR A O 1
ATOM 2515 N N . THR A 1 320 ? -14.277 -14.209 13.491 1.00 98.12 320 THR A N 1
ATOM 2516 C CA . THR A 1 320 ? -15.472 -15.038 13.249 1.00 98.12 320 THR A CA 1
ATOM 2517 C C . THR A 1 320 ? -16.063 -15.588 14.555 1.00 98.12 320 THR A C 1
ATOM 2519 O O . THR A 1 320 ? -17.282 -15.631 14.715 1.00 98.12 320 THR A O 1
ATOM 2522 N N . ARG A 1 321 ? -15.216 -16.000 15.509 1.00 97.62 321 ARG A N 1
ATOM 2523 C CA . ARG A 1 321 ? -15.662 -16.499 16.823 1.00 97.62 321 ARG A CA 1
ATOM 2524 C C . ARG A 1 321 ? -16.225 -15.381 17.692 1.00 97.62 321 ARG A C 1
ATOM 2526 O O . ARG A 1 321 ? -17.249 -15.583 18.329 1.00 97.62 321 ARG A O 1
ATOM 2533 N N . GLU A 1 322 ? -15.576 -14.225 17.692 1.00 97.56 322 GLU A N 1
ATOM 2534 C CA . GLU A 1 322 ? -16.013 -13.044 18.439 1.00 97.56 322 GLU A CA 1
ATOM 2535 C C . GLU A 1 322 ? -17.364 -12.515 17.938 1.00 97.56 322 GLU A C 1
ATOM 2537 O O . GLU A 1 322 ? -18.249 -12.234 18.742 1.00 97.56 322 GLU A O 1
ATOM 2542 N N . VAL A 1 323 ? -17.564 -12.467 16.614 1.00 97.56 323 VAL A N 1
ATOM 2543 C CA . VAL A 1 323 ? -18.858 -12.132 15.994 1.00 97.56 323 VAL A CA 1
ATOM 2544 C C . VAL A 1 323 ? -19.922 -13.148 16.393 1.00 97.56 323 VAL A C 1
ATOM 2546 O O . VAL A 1 323 ? -20.991 -12.759 16.845 1.00 97.56 323 VAL A O 1
ATOM 2549 N N . LYS A 1 324 ? -19.628 -14.452 16.304 1.00 97.31 324 LYS A N 1
ATOM 2550 C CA . LYS A 1 324 ? -20.580 -15.501 16.707 1.00 97.31 324 LYS A CA 1
ATOM 2551 C C . LYS A 1 324 ? -20.952 -15.428 18.197 1.00 97.31 324 LYS A C 1
ATOM 2553 O O . LYS A 1 324 ? -22.055 -15.815 18.562 1.00 97.31 324 LYS A O 1
ATOM 2558 N N . ALA A 1 325 ? -20.045 -14.948 19.045 1.00 96.56 325 ALA A N 1
ATOM 2559 C CA . ALA A 1 325 ? -20.282 -14.746 20.472 1.00 96.56 325 ALA A CA 1
ATOM 2560 C C . ALA A 1 325 ? -21.068 -13.456 20.800 1.00 96.56 325 ALA A C 1
ATOM 2562 O O . ALA A 1 325 ? -21.377 -13.209 21.968 1.00 96.56 325 ALA A O 1
ATOM 2563 N N . GLY A 1 326 ? -21.392 -12.631 19.797 1.00 96.88 326 GLY A N 1
ATOM 2564 C CA . GLY A 1 326 ? -22.091 -11.357 19.984 1.00 96.88 326 GLY A CA 1
ATOM 2565 C C . GLY A 1 326 ? -21.226 -10.280 20.645 1.00 96.88 326 GLY A C 1
ATOM 2566 O O . GLY A 1 326 ? -21.741 -9.406 21.334 1.00 96.88 326 GLY A O 1
ATOM 2567 N N . LEU A 1 327 ? -19.895 -10.346 20.496 1.00 96.69 327 LEU A N 1
ATOM 2568 C CA . LEU A 1 327 ? -18.988 -9.328 21.054 1.00 96.69 327 LEU A CA 1
ATOM 2569 C C . LEU A 1 327 ? -18.997 -8.018 20.249 1.00 96.69 327 LEU A C 1
ATOM 2571 O O . LEU A 1 327 ? -18.496 -7.007 20.725 1.00 96.69 327 LEU A O 1
ATOM 2575 N N . TYR A 1 328 ? -19.561 -8.032 19.039 1.00 95.94 328 TYR A N 1
ATOM 2576 C CA . TYR A 1 328 ? -19.659 -6.873 18.147 1.00 95.94 328 TYR A CA 1
ATOM 2577 C C . TYR A 1 328 ? -21.085 -6.302 18.045 1.00 95.94 328 TYR A C 1
ATOM 2579 O O . TYR A 1 328 ? -21.324 -5.463 17.179 1.00 95.94 328 TYR A O 1
ATOM 2587 N N . ASP A 1 329 ? -22.016 -6.749 18.898 1.00 95.19 329 ASP A N 1
ATOM 2588 C CA . ASP A 1 329 ? -23.427 -6.322 18.867 1.00 95.19 329 ASP A CA 1
ATOM 2589 C C . ASP A 1 329 ? -23.575 -4.815 19.158 1.00 95.19 329 ASP A C 1
ATOM 2591 O O . ASP A 1 329 ? -24.419 -4.150 18.562 1.00 95.19 329 ASP A O 1
ATOM 2595 N N . ASP A 1 330 ? -22.699 -4.265 20.008 1.00 93.19 330 ASP A N 1
ATOM 2596 C CA . ASP A 1 330 ? -22.547 -2.826 20.249 1.00 93.19 330 ASP A CA 1
ATOM 2597 C C . ASP A 1 330 ? -21.101 -2.374 19.945 1.00 93.19 330 ASP A C 1
ATOM 2599 O O . ASP A 1 330 ? -20.221 -2.417 20.814 1.00 93.19 330 ASP A O 1
ATOM 2603 N N . PRO A 1 331 ? -20.818 -1.927 18.705 1.00 89.94 331 PRO A N 1
ATOM 2604 C CA . PRO A 1 331 ? -19.491 -1.460 18.314 1.00 89.94 331 PRO A CA 1
ATOM 2605 C C . PRO A 1 331 ? -18.988 -0.236 19.094 1.00 89.94 331 PRO A C 1
ATOM 2607 O O . PRO A 1 331 ? -17.777 -0.015 19.145 1.00 89.94 331 PRO A O 1
ATOM 2610 N N . VAL A 1 332 ? -19.883 0.573 19.675 1.00 89.94 332 VAL A N 1
ATOM 2611 C CA . VAL A 1 332 ? -19.503 1.778 20.429 1.00 89.94 332 VAL A CA 1
ATOM 2612 C C . VAL A 1 332 ? -18.922 1.379 21.784 1.00 89.94 332 VAL A C 1
ATOM 2614 O O . VAL A 1 332 ? -17.904 1.936 22.204 1.00 89.94 332 VAL A O 1
ATOM 2617 N N . ALA A 1 333 ? -19.498 0.359 22.425 1.00 91.50 333 ALA A N 1
ATOM 2618 C CA . ALA A 1 333 ? -19.042 -0.141 23.719 1.00 91.50 333 ALA A CA 1
ATOM 2619 C C . ALA A 1 333 ? -17.621 -0.728 23.683 1.00 91.50 333 ALA A C 1
ATOM 2621 O O . ALA A 1 333 ? -16.900 -0.651 24.673 1.00 91.50 333 ALA A O 1
ATOM 2622 N N . ILE A 1 334 ? -17.176 -1.282 22.553 1.00 95.38 334 ILE A N 1
ATOM 2623 C CA . ILE A 1 334 ? -15.899 -2.012 22.463 1.00 95.38 334 ILE A CA 1
ATOM 2624 C C . ILE A 1 334 ? -14.706 -1.163 22.012 1.00 95.38 334 ILE A C 1
ATOM 2626 O O . ILE A 1 334 ? -13.600 -1.682 21.859 1.00 95.38 334 ILE A O 1
ATOM 2630 N N . GLY A 1 335 ? -14.897 0.137 21.780 1.00 93.38 335 GLY A N 1
ATOM 2631 C CA . GLY A 1 335 ? -13.845 1.007 21.242 1.00 93.38 335 GLY A CA 1
ATOM 2632 C C . GLY A 1 335 ? -12.644 1.213 22.173 1.00 93.38 335 GLY A C 1
ATOM 2633 O O . GLY A 1 335 ? -11.587 1.640 21.713 1.00 93.38 335 GLY A O 1
ATOM 2634 N N . THR A 1 336 ? -12.788 0.902 23.463 1.00 96.06 336 THR A N 1
ATOM 2635 C CA . THR A 1 336 ? -11.761 1.099 24.497 1.00 96.06 336 THR A CA 1
ATOM 2636 C C . THR A 1 336 ? -11.384 -0.210 25.175 1.00 96.06 336 THR A C 1
ATOM 2638 O O . THR A 1 336 ? -12.139 -1.181 25.148 1.00 96.06 336 THR A O 1
ATOM 2641 N N . GLU A 1 337 ? -10.227 -0.233 25.832 1.00 93.31 337 GLU A N 1
ATOM 2642 C CA . GLU A 1 337 ? -9.760 -1.416 26.558 1.00 93.31 337 GLU A CA 1
ATOM 2643 C C . GLU A 1 337 ? -10.715 -1.865 27.667 1.00 93.31 337 GLU A C 1
ATOM 2645 O O . GLU A 1 337 ? -11.014 -3.054 27.788 1.00 93.31 337 GLU A O 1
ATOM 2650 N N . GLN A 1 338 ? -11.225 -0.925 28.459 1.00 95.38 338 GLN A N 1
ATOM 2651 C CA . GLN A 1 338 ? -12.210 -1.205 29.498 1.00 95.38 338 GLN A CA 1
ATOM 2652 C C . GLN A 1 338 ? -13.519 -1.711 28.906 1.00 95.38 338 GLN A C 1
ATOM 2654 O O . GLN A 1 338 ? -14.068 -2.694 29.398 1.00 95.38 338 GLN A O 1
ATOM 2659 N N . GLY A 1 339 ? -14.007 -1.047 27.858 1.00 96.81 339 GLY A N 1
ATOM 2660 C CA . GLY A 1 339 ? -15.245 -1.427 27.195 1.00 96.81 339 GLY A CA 1
ATOM 2661 C C . GLY A 1 339 ? -15.174 -2.842 26.625 1.00 96.81 339 GLY A C 1
ATOM 2662 O O . GLY A 1 339 ? -16.054 -3.663 26.877 1.00 96.81 339 GLY A O 1
ATOM 2663 N N . TRP A 1 340 ? -14.060 -3.182 25.973 1.00 96.81 340 TRP A N 1
ATOM 2664 C CA . TRP A 1 340 ? -13.816 -4.537 25.486 1.00 96.81 340 TRP A CA 1
ATOM 2665 C C . TRP A 1 340 ? -13.787 -5.584 26.607 1.00 96.81 340 TRP A C 1
ATOM 2667 O O . TRP A 1 340 ? -14.438 -6.624 26.499 1.00 96.81 340 TRP A O 1
ATOM 2677 N N . ARG A 1 341 ? -13.075 -5.307 27.710 1.00 95.50 341 ARG A N 1
ATOM 2678 C CA . ARG A 1 341 ? -13.053 -6.198 28.884 1.00 95.50 341 ARG A CA 1
ATOM 2679 C C . ARG A 1 341 ? -14.444 -6.396 29.474 1.00 95.50 341 ARG A C 1
ATOM 2681 O O . ARG A 1 341 ? -14.823 -7.526 29.749 1.00 95.50 341 ARG A O 1
ATOM 2688 N N . HIS A 1 342 ? -15.212 -5.320 29.617 1.00 96.56 342 HIS A N 1
ATOM 2689 C CA . HIS A 1 342 ? -16.566 -5.379 30.153 1.00 96.56 342 HIS A CA 1
ATOM 2690 C C . HIS A 1 342 ? -17.481 -6.271 29.302 1.00 96.56 342 HIS A C 1
ATOM 2692 O O . HIS A 1 342 ? -18.187 -7.121 29.842 1.00 96.56 342 HIS A O 1
ATOM 2698 N N . VAL A 1 343 ? -17.426 -6.138 27.972 1.00 96.88 343 VAL A N 1
ATOM 2699 C CA . VAL A 1 343 ? -18.224 -6.972 27.062 1.00 96.88 343 VAL A CA 1
ATOM 2700 C C . VAL A 1 343 ? -17.802 -8.445 27.145 1.00 96.88 343 VAL A C 1
ATOM 2702 O O . VAL A 1 343 ? -18.670 -9.312 27.261 1.00 96.88 343 VAL A O 1
ATOM 2705 N N . LEU A 1 344 ? -16.498 -8.746 27.176 1.00 96.62 344 LEU A N 1
ATOM 2706 C CA . LEU A 1 344 ? -16.005 -10.114 27.395 1.00 96.62 344 LEU A CA 1
ATOM 2707 C C . LEU A 1 344 ? -16.506 -10.705 28.720 1.00 96.62 344 LEU A C 1
ATOM 2709 O O . LEU A 1 344 ? -17.015 -11.828 28.747 1.00 96.62 344 LEU A O 1
ATOM 2713 N N . ASP A 1 345 ? -16.401 -9.936 29.803 1.00 96.19 345 ASP A N 1
ATOM 2714 C CA . ASP A 1 345 ? -16.810 -10.347 31.143 1.00 96.19 345 ASP A CA 1
ATOM 2715 C C . ASP A 1 345 ? -18.316 -10.615 31.214 1.00 96.19 345 ASP A C 1
ATOM 2717 O O . ASP A 1 345 ? -18.721 -11.652 31.740 1.00 96.19 345 ASP A O 1
ATOM 2721 N N . SER A 1 346 ? -19.132 -9.746 30.608 1.00 95.88 346 SER A N 1
ATOM 2722 C CA . SER A 1 346 ? -20.594 -9.892 30.544 1.00 95.88 346 SER A CA 1
ATOM 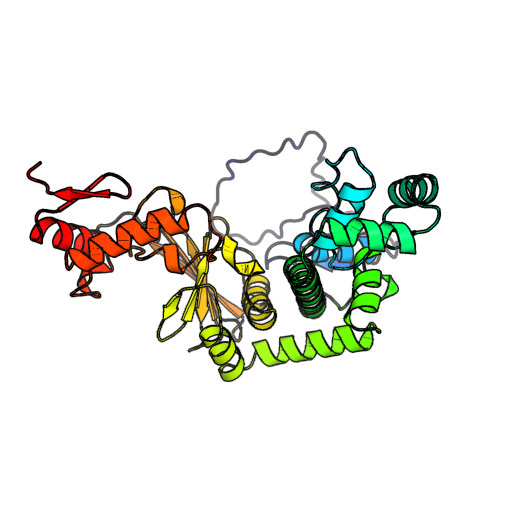2723 C C . SER A 1 346 ? -21.047 -11.171 29.828 1.00 95.88 346 SER A C 1
ATOM 2725 O O . SER A 1 346 ? -22.117 -11.702 30.115 1.00 95.88 346 SER A O 1
ATOM 2727 N N . LYS A 1 347 ? -20.218 -11.693 28.915 1.00 95.75 347 LYS A N 1
ATOM 2728 C CA . LYS A 1 347 ? -20.464 -12.933 28.165 1.00 95.75 347 LYS A CA 1
ATOM 2729 C C . LYS A 1 347 ? -19.766 -14.149 28.792 1.00 95.75 347 LYS A C 1
ATOM 2731 O O . LYS A 1 347 ? -19.874 -15.246 28.251 1.00 95.75 347 LYS A O 1
ATOM 2736 N N . GLY A 1 348 ? -19.034 -13.980 29.899 1.00 96.62 348 GLY A N 1
ATOM 2737 C CA . GLY A 1 348 ? -18.272 -15.057 30.542 1.00 96.62 348 GLY A CA 1
ATOM 2738 C C . GLY A 1 348 ? -17.102 -15.572 29.695 1.00 96.62 348 GLY A C 1
ATOM 2739 O O . GLY A 1 348 ? -16.754 -16.751 29.775 1.00 96.62 348 GLY A O 1
ATOM 2740 N N . LEU A 1 349 ? -16.507 -14.714 28.863 1.00 97.00 349 LEU A N 1
ATOM 2741 C CA . LEU A 1 349 ? -15.459 -15.073 27.906 1.00 97.00 349 LEU A CA 1
ATOM 2742 C C . LEU A 1 349 ? -14.114 -14.440 28.266 1.00 97.00 349 LEU A C 1
ATOM 2744 O O . LEU A 1 349 ? -14.038 -13.417 28.942 1.00 97.00 349 LEU A O 1
ATOM 2748 N N . VAL A 1 350 ? -13.031 -15.049 27.789 1.00 96.44 350 VAL A N 1
ATOM 2749 C CA . VAL A 1 350 ? -11.673 -14.503 27.886 1.00 96.44 350 VAL A CA 1
ATOM 2750 C C . VAL A 1 350 ? -10.861 -14.859 26.639 1.00 96.44 350 VAL A C 1
ATOM 2752 O O . VAL A 1 350 ? -11.138 -15.842 25.945 1.00 96.44 350 VAL A O 1
ATOM 2755 N N . LEU A 1 351 ? -9.856 -14.039 26.333 1.00 94.81 351 LEU A N 1
ATOM 2756 C CA . LEU A 1 351 ? -8.904 -14.284 25.255 1.00 94.81 351 LEU A CA 1
ATOM 2757 C C . LEU A 1 351 ? -7.644 -14.971 25.797 1.00 94.81 351 LEU A C 1
ATOM 2759 O O . LEU A 1 351 ? -6.987 -14.464 26.701 1.00 94.81 351 LEU A O 1
ATOM 2763 N N . SER A 1 352 ? -7.267 -16.097 25.192 1.00 93.44 352 SER A N 1
ATOM 2764 C CA . SER A 1 352 ? -5.955 -16.732 25.356 1.00 93.44 352 SER A CA 1
ATOM 2765 C C . SER A 1 352 ? -5.188 -16.610 24.038 1.00 93.44 352 SER A C 1
ATOM 2767 O O . SER A 1 352 ? -5.357 -17.396 23.096 1.00 93.44 352 SER A O 1
ATOM 2769 N N . GLY A 1 353 ? -4.408 -15.533 23.915 1.00 91.50 353 GLY A N 1
ATOM 2770 C CA . GLY A 1 353 ? -3.834 -15.109 22.639 1.00 91.50 353 GLY A CA 1
ATOM 2771 C C . GLY A 1 353 ? -4.933 -14.864 21.599 1.00 91.50 353 GLY A C 1
ATOM 2772 O O . GLY A 1 353 ? -5.852 -14.094 21.827 1.00 91.50 353 GLY A O 1
ATOM 2773 N N . HIS A 1 354 ? -4.873 -15.560 20.460 1.00 95.06 354 HIS A N 1
ATOM 2774 C CA . HIS A 1 354 ? -5.886 -15.454 19.396 1.00 95.06 354 HIS A CA 1
ATOM 2775 C C . HIS A 1 354 ? -6.956 -16.558 19.478 1.00 95.06 354 HIS A C 1
ATOM 2777 O O . HIS A 1 354 ? -7.379 -17.113 18.459 1.00 95.06 354 HIS A O 1
ATOM 2783 N N . ARG A 1 355 ? -7.341 -16.944 20.696 1.00 94.56 355 ARG A N 1
ATOM 2784 C CA . ARG A 1 355 ? -8.409 -17.910 20.963 1.00 94.56 355 ARG A CA 1
ATOM 2785 C C . ARG A 1 355 ? -9.381 -17.309 21.968 1.00 94.56 355 ARG A C 1
ATOM 2787 O O . ARG A 1 355 ? -8.961 -16.878 23.033 1.00 94.56 355 ARG A O 1
ATOM 2794 N N . LEU A 1 356 ? -10.662 -17.343 21.627 1.00 96.00 356 LEU A N 1
ATOM 2795 C CA . LEU A 1 356 ? -11.763 -17.028 22.530 1.00 96.00 356 LEU A CA 1
ATOM 2796 C C . LEU A 1 356 ? -12.170 -18.304 23.278 1.00 96.00 356 LEU A C 1
ATOM 2798 O O . LEU A 1 356 ? -12.442 -19.317 22.625 1.00 96.00 356 LEU A O 1
ATOM 2802 N N . ILE A 1 357 ? -12.161 -18.263 24.609 1.00 96.19 357 ILE A N 1
ATOM 2803 C CA . ILE A 1 357 ? -12.509 -19.384 25.497 1.00 96.19 357 ILE A CA 1
ATOM 2804 C C . ILE A 1 357 ? -13.522 -18.929 26.556 1.00 96.19 357 ILE A C 1
ATOM 2806 O O . ILE A 1 357 ? -13.617 -17.738 26.855 1.00 96.19 357 ILE A O 1
ATOM 2810 N N . SER A 1 358 ? -14.282 -19.872 27.113 1.00 93.62 358 SER A N 1
ATOM 2811 C CA . SER A 1 358 ? -15.130 -19.603 28.278 1.00 93.62 358 SER A CA 1
ATOM 2812 C C . SER A 1 358 ? -14.271 -19.472 29.533 1.00 93.62 358 SER A C 1
ATOM 2814 O O . SER A 1 358 ? -13.274 -20.178 29.671 1.00 93.62 358 SER A O 1
ATOM 2816 N N . LYS A 1 359 ? -14.665 -18.592 30.456 1.00 88.12 359 LYS A N 1
ATOM 2817 C CA . LYS A 1 359 ? -14.051 -18.488 31.787 1.00 88.12 359 LYS A CA 1
ATOM 2818 C C . LYS A 1 359 ? -14.339 -19.699 32.684 1.00 88.12 359 LYS A C 1
ATOM 2820 O O . LYS A 1 359 ? -13.688 -19.835 33.710 1.00 88.12 359 LYS A O 1
ATOM 2825 N N . GLN A 1 360 ? -15.308 -20.543 32.323 1.00 70.44 360 GLN A N 1
ATOM 2826 C CA . GLN A 1 360 ? -15.728 -21.717 33.100 1.00 70.44 360 GLN A CA 1
ATOM 2827 C C . GLN A 1 360 ? -15.156 -23.045 32.564 1.00 70.44 360 GLN A C 1
ATOM 2829 O O . GLN A 1 360 ? -15.794 -24.083 32.721 1.00 70.44 360 GLN A O 1
ATOM 2834 N N . ALA A 1 361 ? -13.990 -23.023 31.909 1.00 51.84 361 ALA A N 1
ATOM 2835 C CA . ALA A 1 361 ? -13.305 -24.229 31.432 1.00 51.84 361 ALA A CA 1
ATOM 2836 C C . ALA A 1 361 ? -12.102 -24.588 32.306 1.00 51.84 361 ALA A C 1
ATOM 2838 O O . ALA A 1 361 ? -11.316 -23.660 32.613 1.00 51.84 361 ALA A O 1
#

Organism: NCBI:txid103838

Foldseek 3Di:
DWDKDFDDDDDDDDDDPPDDPPVPDDDDPDDDPPDPDPQPWQWDDLAPGIIITDSDLLRVQCVLCVVLDPDPPPQCPDPDLLSNQLSVCLQQLDGDDCVPCVPSLVRQCVVQVDPVRSVVSSVVVDDPVSSVVSLQLNLLSLLLSQLCCVVRPRDDLVSHDPSSVVNCCVNQNDPVSSNVSSVVLLVLLVPLVSLVVQLVVQPAADDDPWWGKAFPQCLSVRGSSVVSLVVLQCSLHPDDPQFGMWTCTSNASKIKGWHFPPLVFALKTFTAKIWIAHNVVSDIDIDGDPDDQFTFIDAQCLRNYDPPDPCSVLSVVLNVVCVVLCLCVPVVQCGGNNSSVVSCVVSQWDDDTSDIDHVVD

Secondary structure (DSSP, 8-state):
-PPEEE-------PPP------TT-----SPPP--S-----EEEEEETTEEEEESSHHHHHHHHHGGGS--TTTTTT-SSHHHHHHHHHHHHSSPPPTTT-HHHHHHHHHHHSSHHHHHHHHHHTS-HHHHHHHHHHHHHHHHHHHHHGGGS-PPPTTTS-HHHHHHHHHHTSSHHHHHHHHHHHHHHHT-HHHHHHHHHT-SSSEE-SSEEEEEGGGGGGS-HHHHHHHHHHHHHH---TT--EEEEESSSSEEEEEE-TTTTTSSSPBP-EEEEEETTTTEEEEEE--S-TTSBB---GGGTS-TT-TTHHHHHHHHHHHHHTTTTS-TTTTSBHHHHHHHHHHTTEEEETTEEEETT-

InterPro domains:
  IPR024019 Conserved hypothetical protein CHP04096 [TIGR04096] (48-358)

Sequence (361 aa):
MGRAFHSGLGSSRWRDHHAWDLSGITPTRRVPPLGQHDYRYCPVSPCPEVIYLFKDDQARTDFIHRKYRKDLSAEDQGVDPLHRLASHMLTFGRPPRPSEKPDLLASLLATYGSMHRAIIAAKHLLTPAAMAQARRRRKSDLVVALALDTFYGRASFGELPPAMRADVKAFYGTYSNACSTAGKLLVAAGQPDLVKRAMISSRTGKLSPTALYIHKSALDELVALLRIYEACARIVAGTPDGANLMKLHHDQPAVSYLTCPDFDKDPHPYLAASLFVHIGQQKTSWTQYPPSPHRPLLHRKEEFVAQGHPQRARWARLTTREVKAGLYDDPVAIGTEQGWRHVLDSKGLVLSGHRLISKQA

pLDDT: mean 83.8, std 21.27, range [25.2, 98.56]